Protein AF-A0A5N8V4M2-F1 (afdb_monomer)

pLDDT: mean 81.23, std 16.27, range [32.53, 95.56]

InterPro domains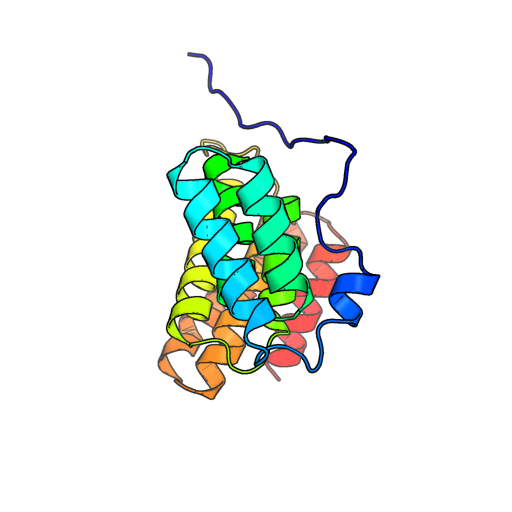:
  IPR011990 Tetratricopeptide-like helical domain superfamily [G3DSA:1.25.40.10] (21-157)

Radius of gyration: 16.7 Å; Cα contacts (8 Å, |Δi|>4): 256; chains: 1; bounding box: 37×50×39 Å

Secondary structure (DSSP, 8-state):
-----B-----S---SPPHHHHHT--S-TT-HHHHHHHHHHHHHHTTT-HHHHHHHHHHHHHTT-HHHHHHHHHHHHHTS--HHHHHHHHHHHHH-SS--HHHHHHHHHHHHHHHHHHH-TTSSB---HHHHHHHHHHHHHHHHHHHTT-GGGHHHHHHHHHHHHHHHHHT--HHHHHHHHHHHHTT-

Nearest PDB structures (foldseek):
  8sxh-assembly1_C  TM=6.468E-01  e=2.414E-01  Pseudomonas aeruginosa
  8sxe-assembly1_C  TM=4.742E-01  e=4.898E-01  Pseudomonas aeruginosa

Organism: NCBI:txid1609272

Foldseek 3Di:
DDQPAPDAPPDPDPPAQDPVLLVQQDDQLPDPQLVVLQVQLVVCVVVVNNVSSLNSLRVSLSPQHLVSLLVQLCCCVPPVVHLVSNLSSLVSNLVGDPDDLVSLQVLLVVLQVVLVQLCDVPHSHPNQLLSSLSSLLSSLSSLLVVCVVPVVSVVVNVVSLVSLCVSCVVNVDPVSNVSSVVSVVSVD

Mean predicted aligned error: 8.04 Å

Solvent-accessible surface area (backbone atoms only — not comparable to full-atom values): 9827 Å² total; per-residue (Å²): 132,86,78,78,59,54,69,79,74,89,65,98,67,86,83,62,76,51,76,66,39,64,73,51,51,67,92,46,60,82,41,72,64,38,54,47,28,34,51,49,12,52,58,26,42,79,66,74,35,53,69,60,13,50,55,24,17,50,52,11,28,45,36,45,31,60,68,26,26,53,50,50,24,50,43,25,43,77,72,67,56,31,55,72,60,16,54,52,34,50,54,50,56,73,71,50,79,90,64,54,67,70,58,40,49,51,49,21,54,49,25,45,54,50,22,51,34,18,68,29,89,86,34,69,37,64,65,32,43,47,60,20,14,52,26,17,47,54,18,19,54,35,26,50,61,44,32,78,78,38,69,84,33,45,64,61,19,53,50,25,47,51,52,14,43,55,26,14,62,75,45,68,36,69,65,28,41,52,52,34,52,51,55,57,56,77,73,110

Structure (mmCIF, N/CA/C/O backbone):
data_AF-A0A5N8V4M2-F1
#
_entry.id   AF-A0A5N8V4M2-F1
#
loop_
_atom_site.group_PDB
_atom_site.id
_atom_site.type_symbol
_atom_site.label_atom_id
_atom_site.label_alt_id
_atom_site.label_comp_id
_atom_site.label_asym_id
_atom_site.label_entity_id
_atom_site.label_seq_id
_atom_site.pdbx_PDB_ins_code
_atom_site.Cartn_x
_atom_site.Cartn_y
_atom_site.Cartn_z
_atom_site.occupancy
_atom_site.B_iso_or_equiv
_atom_site.auth_seq_id
_atom_site.auth_comp_id
_atom_site.auth_asym_id
_atom_site.auth_atom_id
_atom_site.pdbx_PDB_model_num
ATOM 1 N N . MET A 1 1 ? 1.726 34.643 1.141 1.00 32.53 1 MET A N 1
ATOM 2 C CA . MET A 1 1 ? 2.547 33.435 0.929 1.00 32.53 1 MET A CA 1
ATOM 3 C C . MET A 1 1 ? 1.634 32.405 0.292 1.00 32.53 1 MET A C 1
ATOM 5 O O . MET A 1 1 ? 0.626 32.075 0.898 1.00 32.53 1 MET A O 1
ATOM 9 N N . ALA A 1 2 ? 1.873 32.044 -0.968 1.00 32.88 2 ALA A N 1
ATOM 10 C CA . ALA A 1 2 ? 1.004 31.126 -1.696 1.00 32.88 2 ALA A CA 1
ATOM 11 C C . ALA A 1 2 ? 1.348 29.688 -1.284 1.00 32.88 2 ALA A C 1
ATOM 13 O O . ALA A 1 2 ? 2.354 29.151 -1.739 1.00 32.88 2 ALA A O 1
ATOM 14 N N . SER A 1 3 ? 0.553 29.092 -0.392 1.00 37.31 3 SER A N 1
ATOM 15 C CA . SER A 1 3 ? 0.598 27.647 -0.161 1.00 37.31 3 SER A CA 1
ATOM 16 C C . SER A 1 3 ? 0.095 26.963 -1.425 1.00 37.31 3 SER A C 1
ATOM 18 O O . SER A 1 3 ? -1.092 27.026 -1.746 1.00 37.31 3 SER A O 1
ATOM 20 N N . THR A 1 4 ? 1.008 26.352 -2.175 1.00 44.44 4 THR A N 1
ATOM 21 C CA . THR A 1 4 ? 0.681 25.442 -3.274 1.00 44.44 4 THR A CA 1
ATOM 22 C C . THR A 1 4 ? 0.062 24.186 -2.665 1.00 44.44 4 THR A C 1
ATOM 24 O O . THR A 1 4 ? 0.745 23.195 -2.438 1.00 44.44 4 THR A O 1
ATOM 27 N N . VAL A 1 5 ? -1.228 24.254 -2.333 1.00 49.31 5 VAL A N 1
ATOM 28 C CA . VAL A 1 5 ? -2.021 23.083 -1.954 1.00 49.31 5 VAL A CA 1
ATOM 29 C C . VAL A 1 5 ? -2.078 22.187 -3.184 1.00 49.31 5 VAL A C 1
ATOM 31 O O . VAL A 1 5 ? -2.556 22.612 -4.243 1.00 49.31 5 VAL A O 1
ATOM 34 N N . ILE A 1 6 ? -1.547 20.970 -3.071 1.00 51.19 6 ILE A N 1
ATOM 35 C CA . ILE A 1 6 ? -1.615 19.980 -4.144 1.00 51.19 6 ILE A CA 1
ATOM 36 C C . ILE A 1 6 ? -3.090 19.614 -4.319 1.00 51.19 6 ILE A C 1
ATOM 38 O O . ILE A 1 6 ? -3.676 18.884 -3.521 1.00 51.19 6 ILE A O 1
ATOM 42 N N . ARG A 1 7 ? -3.711 20.192 -5.351 1.00 43.28 7 ARG A N 1
ATOM 43 C CA . ARG A 1 7 ? -5.106 19.948 -5.710 1.00 43.28 7 ARG A CA 1
ATOM 44 C C . ARG A 1 7 ? -5.247 18.520 -6.220 1.00 43.28 7 ARG A C 1
ATOM 46 O O . ARG A 1 7 ? -4.487 18.097 -7.089 1.00 43.28 7 ARG A O 1
ATOM 53 N N . ARG A 1 8 ? -6.279 17.824 -5.738 1.00 43.19 8 ARG A N 1
ATOM 54 C CA . ARG A 1 8 ? -6.726 16.524 -6.249 1.00 43.19 8 ARG A CA 1
ATOM 55 C C . ARG A 1 8 ? -6.820 16.580 -7.780 1.00 43.19 8 ARG A C 1
ATOM 57 O O . ARG A 1 8 ? -7.641 17.317 -8.328 1.00 43.19 8 ARG A O 1
ATOM 64 N N . GLY A 1 9 ? -5.966 15.825 -8.467 1.00 38.47 9 GLY A N 1
ATOM 65 C CA . GLY A 1 9 ? -6.031 15.662 -9.914 1.00 38.47 9 GLY A CA 1
ATOM 66 C C . GLY A 1 9 ? -7.293 14.892 -10.293 1.00 38.47 9 GLY A C 1
ATOM 67 O O . GLY A 1 9 ? -7.274 13.670 -10.378 1.00 38.47 9 GLY A O 1
ATOM 68 N N . ALA A 1 10 ? -8.402 15.596 -10.517 1.00 39.66 10 ALA A N 1
ATOM 69 C CA . ALA A 1 10 ? -9.520 15.078 -11.299 1.00 39.66 10 ALA A CA 1
ATOM 70 C C . ALA A 1 10 ? -9.111 15.115 -12.783 1.00 39.66 10 ALA A C 1
ATOM 72 O O . ALA A 1 10 ? -9.500 16.008 -13.528 1.00 39.66 10 ALA A O 1
ATOM 73 N N . GLY A 1 11 ? -8.219 14.202 -13.171 1.00 35.72 11 GLY A N 1
ATOM 74 C CA . GLY A 1 11 ? -7.787 13.986 -14.547 1.00 35.72 11 GLY A CA 1
ATOM 75 C C . GLY A 1 11 ? -8.374 12.679 -15.057 1.00 35.72 11 GLY A C 1
ATOM 76 O O . GLY A 1 11 ? -7.919 11.599 -14.688 1.00 35.72 11 GLY A O 1
ATOM 77 N N . GLU A 1 12 ? -9.414 12.787 -15.874 1.00 39.00 12 GLU A N 1
ATOM 78 C CA . GLU A 1 12 ? -10.054 11.690 -16.593 1.00 39.00 12 GLU A CA 1
ATOM 79 C C . GLU A 1 12 ? -9.086 11.071 -17.613 1.00 39.00 12 GLU A C 1
ATOM 81 O O . GLU A 1 12 ? -9.077 11.456 -18.769 1.00 39.00 12 GLU A O 1
ATOM 86 N N . THR A 1 13 ? -8.273 10.109 -17.182 1.00 38.88 13 THR A N 1
ATOM 87 C CA . THR A 1 13 ? -7.839 8.934 -17.961 1.00 38.88 13 THR A CA 1
ATOM 88 C C . THR A 1 13 ? -7.278 7.930 -16.957 1.00 38.88 13 THR A C 1
ATOM 90 O O . THR A 1 13 ? -6.134 8.052 -16.514 1.00 38.88 13 THR A O 1
ATOM 93 N N . SER A 1 14 ? -8.094 6.961 -16.537 1.00 45.94 14 SER A N 1
ATOM 94 C CA . SER A 1 14 ? -7.662 5.882 -15.649 1.00 45.94 14 SER A CA 1
ATOM 95 C C . SER A 1 14 ? -6.656 4.989 -16.378 1.00 45.94 14 SER A C 1
ATOM 97 O O . SER A 1 14 ? -7.037 4.114 -17.146 1.00 45.94 14 SER A O 1
ATOM 99 N N . SER A 1 15 ? -5.365 5.222 -16.151 1.00 53.16 15 SER A N 1
ATOM 100 C CA . SER A 1 15 ? -4.301 4.276 -16.531 1.00 53.16 15 SER A CA 1
ATOM 101 C C . SER A 1 15 ? -3.974 3.297 -15.387 1.00 53.16 15 SER A C 1
ATOM 103 O O . SER A 1 15 ? -3.070 2.467 -15.490 1.00 53.16 15 SER A O 1
ATOM 105 N N . GLY A 1 16 ? -4.707 3.411 -14.271 1.00 48.59 16 GLY A N 1
ATOM 106 C CA . GLY A 1 16 ? -4.721 2.447 -13.179 1.00 48.59 16 GLY A CA 1
ATOM 107 C C . GLY A 1 16 ? -5.341 1.108 -13.586 1.00 48.59 16 GLY A C 1
ATOM 108 O O . GLY A 1 16 ? -5.956 0.990 -14.646 1.00 48.59 16 GLY A O 1
ATOM 109 N N . PRO A 1 17 ? -5.205 0.068 -12.753 1.00 52.34 17 PRO A N 1
ATOM 110 C CA . PRO A 1 17 ? -5.759 -1.230 -13.064 1.00 52.34 17 PRO A CA 1
ATOM 111 C C . PRO A 1 17 ? -7.283 -1.124 -12.956 1.00 52.34 17 PRO A C 1
ATOM 113 O O . PRO A 1 17 ? -7.816 -0.889 -11.869 1.00 52.34 17 PRO A O 1
ATOM 116 N N . ASP A 1 18 ? -7.995 -1.322 -14.068 1.00 55.72 18 ASP A N 1
ATOM 117 C CA . ASP A 1 18 ? -9.450 -1.484 -14.039 1.00 55.72 18 ASP A CA 1
ATOM 118 C C . ASP A 1 18 ? -9.841 -2.513 -12.967 1.00 55.72 18 ASP A C 1
ATOM 120 O O . ASP A 1 18 ? -9.078 -3.428 -12.646 1.00 55.72 18 ASP A O 1
ATOM 124 N N . THR A 1 19 ? -11.048 -2.431 -12.410 1.00 51.84 19 THR A N 1
ATOM 125 C CA . THR A 1 19 ? -11.516 -3.388 -11.386 1.00 51.84 19 THR A CA 1
ATOM 126 C C . THR A 1 19 ? -11.392 -4.849 -11.856 1.00 51.84 19 THR A C 1
ATOM 128 O O . THR A 1 19 ? -11.160 -5.755 -11.057 1.00 51.84 19 THR A O 1
ATOM 131 N N . ALA A 1 20 ? -11.453 -5.071 -13.174 1.00 48.50 20 ALA A N 1
ATOM 132 C CA . ALA A 1 20 ? -11.170 -6.346 -13.825 1.00 48.50 20 ALA A CA 1
ATOM 133 C C . ALA A 1 20 ? -9.688 -6.771 -13.750 1.00 48.50 20 ALA A C 1
ATOM 135 O O . ALA A 1 20 ? -9.401 -7.957 -13.602 1.00 48.50 20 ALA A O 1
ATOM 136 N N . THR A 1 21 ? -8.749 -5.827 -13.824 1.00 52.62 21 THR A N 1
ATOM 137 C CA . THR A 1 21 ? -7.311 -6.051 -13.624 1.00 52.62 21 THR A CA 1
ATOM 138 C C . THR A 1 21 ? -7.026 -6.448 -12.183 1.00 52.62 21 THR A C 1
ATOM 140 O O . THR A 1 21 ? -6.328 -7.433 -11.993 1.00 52.62 21 THR A O 1
ATOM 143 N N . ILE A 1 22 ? -7.648 -5.794 -11.188 1.00 53.31 22 ILE A N 1
ATOM 144 C CA . ILE A 1 22 ? -7.558 -6.177 -9.761 1.00 53.31 22 ILE A CA 1
ATOM 145 C C . ILE A 1 22 ? -8.020 -7.629 -9.545 1.00 53.31 22 ILE A C 1
ATOM 147 O O . ILE A 1 22 ? -7.404 -8.376 -8.792 1.00 53.31 22 ILE A O 1
ATOM 151 N N . HIS A 1 23 ? -9.078 -8.051 -10.241 1.00 46.84 23 HIS A N 1
ATOM 152 C CA . HIS A 1 23 ? -9.620 -9.408 -10.134 1.00 46.84 23 HIS A CA 1
ATOM 153 C C . HIS A 1 23 ? -8.799 -10.469 -10.902 1.00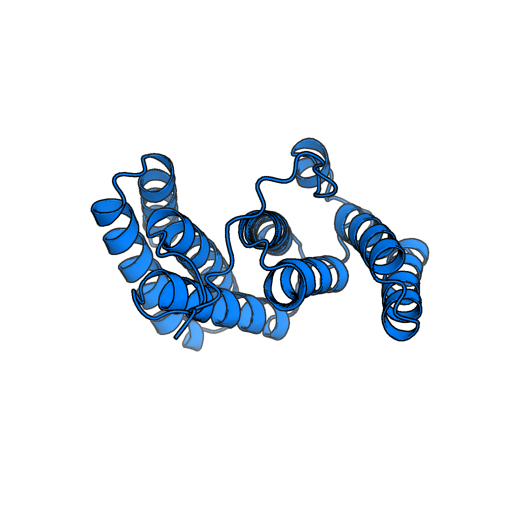 46.84 23 HIS A C 1
ATOM 155 O O . HIS A 1 23 ? -8.901 -11.658 -10.605 1.00 46.84 23 HIS A O 1
ATOM 161 N N . ARG A 1 24 ? -7.986 -10.078 -11.896 1.00 53.34 24 ARG A N 1
ATOM 162 C CA . ARG A 1 24 ? -7.170 -11.000 -12.719 1.00 53.34 24 ARG A CA 1
ATOM 163 C C . ARG A 1 24 ? -5.744 -11.190 -12.191 1.00 53.34 24 ARG A C 1
ATOM 165 O O . ARG A 1 24 ? -4.964 -11.905 -12.810 1.00 53.34 24 ARG A O 1
ATOM 172 N N . ILE A 1 25 ? -5.388 -10.582 -11.061 1.00 56.00 25 ILE A N 1
ATOM 173 C CA . ILE A 1 25 ? -4.055 -10.717 -10.463 1.00 56.00 25 ILE A CA 1
ATOM 174 C C . ILE A 1 25 ? -3.891 -12.149 -9.939 1.00 56.00 25 ILE A C 1
ATOM 176 O O . ILE A 1 25 ? -4.217 -12.466 -8.798 1.00 56.00 25 ILE A O 1
ATOM 180 N N . GLY A 1 26 ? -3.450 -13.054 -10.809 1.00 52.12 26 GLY A N 1
ATOM 181 C CA . GLY A 1 26 ? -3.430 -14.477 -10.515 1.00 52.12 26 GLY A CA 1
ATOM 182 C C . GLY A 1 26 ? -2.708 -15.301 -11.576 1.00 52.12 26 GLY A C 1
ATOM 183 O O . GLY A 1 26 ? -3.151 -15.381 -12.715 1.00 52.12 26 GLY A O 1
ATOM 184 N N . ALA A 1 27 ? -1.646 -15.970 -11.109 1.00 46.97 27 ALA A N 1
ATOM 185 C CA . ALA A 1 27 ? -0.890 -17.085 -11.699 1.00 46.97 27 ALA A CA 1
ATOM 186 C C . ALA A 1 27 ? 0.357 -16.794 -12.565 1.00 46.97 27 ALA A C 1
ATOM 188 O O . ALA A 1 27 ? 1.000 -17.749 -12.986 1.00 46.97 27 ALA A O 1
ATOM 189 N N . GLY A 1 28 ? 0.772 -15.538 -12.767 1.00 50.62 28 GLY A N 1
ATOM 190 C CA . GLY A 1 28 ? 1.901 -15.213 -13.660 1.00 50.62 28 GLY A CA 1
ATOM 191 C C . GLY A 1 28 ? 3.148 -14.577 -13.036 1.00 50.62 28 GLY A C 1
ATOM 192 O O . GLY A 1 28 ? 4.026 -14.173 -13.791 1.00 50.62 28 GLY A O 1
ATOM 193 N N . ALA A 1 29 ? 3.254 -14.458 -11.706 1.00 51.31 29 ALA A N 1
ATOM 194 C CA . ALA A 1 29 ? 4.307 -13.657 -11.054 1.00 51.31 29 ALA A CA 1
ATOM 195 C C . ALA A 1 29 ? 5.753 -14.141 -11.315 1.00 51.31 29 ALA A C 1
ATOM 197 O O . ALA A 1 29 ? 6.706 -13.426 -11.021 1.00 51.31 29 ALA A O 1
ATOM 198 N N . GLU A 1 30 ? 5.925 -15.333 -11.887 1.00 55.50 30 GLU A N 1
ATOM 199 C CA . GLU A 1 30 ? 7.223 -15.993 -12.058 1.00 55.50 30 GLU A CA 1
ATOM 200 C C . GLU A 1 30 ? 7.650 -16.155 -13.524 1.00 55.50 30 GLU A C 1
ATOM 202 O O . GLU A 1 30 ? 8.578 -16.907 -13.814 1.00 55.50 30 GLU A O 1
ATOM 207 N N . SER A 1 31 ? 7.015 -15.467 -14.481 1.00 68.69 31 SER A N 1
ATOM 208 C CA . SER A 1 31 ? 7.557 -15.464 -15.844 1.00 68.69 31 SER A CA 1
ATOM 209 C C . SER A 1 31 ? 8.709 -14.455 -15.966 1.00 68.69 31 SER A C 1
ATOM 211 O O . SER A 1 31 ? 8.704 -13.377 -15.358 1.00 68.69 31 SER A O 1
ATOM 213 N N . GLY A 1 32 ? 9.721 -14.794 -16.770 1.00 76.31 32 GLY A N 1
ATOM 214 C CA . GLY A 1 32 ? 10.828 -13.880 -17.073 1.00 76.31 32 GLY A CA 1
ATOM 215 C C . GLY A 1 32 ? 10.359 -12.581 -17.739 1.00 76.31 32 GLY A C 1
ATOM 216 O O . GLY A 1 32 ? 10.984 -11.541 -17.569 1.00 76.31 32 GLY A O 1
ATOM 217 N N . GLU A 1 33 ? 9.216 -12.616 -18.427 1.00 81.88 33 GLU A N 1
ATOM 218 C CA . GLU A 1 33 ? 8.590 -11.445 -19.044 1.00 81.88 33 GLU A CA 1
ATOM 219 C C . GLU A 1 33 ? 8.098 -10.433 -18.001 1.00 81.88 33 GLU A C 1
ATOM 221 O O . GLU A 1 33 ? 8.274 -9.231 -18.178 1.00 81.88 33 GLU A O 1
ATOM 226 N N . VAL A 1 34 ? 7.545 -10.902 -16.879 1.00 85.25 34 VAL A N 1
ATOM 227 C CA . VAL A 1 34 ? 7.040 -10.031 -15.807 1.00 85.25 34 VAL A CA 1
ATOM 228 C C . VAL A 1 34 ? 8.184 -9.296 -15.104 1.00 85.25 34 VAL A C 1
ATOM 230 O O . VAL A 1 34 ? 8.087 -8.094 -14.846 1.00 85.25 34 VAL A O 1
ATOM 233 N N . HIS A 1 35 ? 9.304 -9.983 -14.874 1.00 86.19 35 HIS A N 1
ATOM 234 C CA . HIS A 1 35 ? 10.524 -9.365 -14.350 1.00 86.19 35 HIS A CA 1
ATOM 235 C C . HIS A 1 35 ? 11.158 -8.414 -15.373 1.00 86.19 35 HIS A C 1
ATOM 237 O O . HIS A 1 35 ? 11.562 -7.306 -15.020 1.00 86.19 35 HIS A O 1
ATOM 243 N N . ALA A 1 36 ? 11.196 -8.796 -16.654 1.00 88.44 36 ALA A N 1
ATOM 244 C CA . ALA A 1 36 ? 11.693 -7.934 -17.722 1.00 88.44 36 ALA A CA 1
ATOM 245 C C . ALA A 1 36 ? 10.863 -6.648 -17.845 1.00 88.44 36 ALA A C 1
ATOM 247 O O . ALA A 1 36 ? 11.440 -5.569 -17.931 1.00 88.44 36 ALA A O 1
ATOM 248 N N . ALA A 1 37 ? 9.532 -6.734 -17.770 1.00 91.12 37 ALA A N 1
ATOM 249 C CA . ALA A 1 37 ? 8.654 -5.567 -17.755 1.00 91.12 37 ALA A CA 1
ATOM 250 C C . ALA A 1 37 ? 8.954 -4.649 -16.559 1.00 91.12 37 ALA A C 1
ATOM 252 O O . ALA A 1 37 ? 9.061 -3.438 -16.730 1.00 91.12 37 ALA A O 1
ATOM 253 N N . TYR A 1 38 ? 9.174 -5.203 -15.362 1.00 91.44 38 TYR A N 1
ATOM 254 C CA . TYR A 1 38 ? 9.584 -4.398 -14.210 1.00 91.44 38 TYR A CA 1
ATOM 255 C C . TYR A 1 38 ? 10.920 -3.672 -14.448 1.00 91.44 38 TYR A C 1
ATOM 257 O O . TYR A 1 38 ? 11.012 -2.461 -14.225 1.00 91.44 38 TYR A O 1
ATOM 265 N N . HIS A 1 39 ? 11.938 -4.385 -14.939 1.00 93.12 39 HIS A N 1
ATOM 266 C CA . HIS A 1 39 ? 13.255 -3.807 -15.219 1.00 93.12 39 HIS A CA 1
ATOM 267 C C . HIS A 1 39 ? 13.224 -2.782 -16.356 1.00 93.12 39 HIS A C 1
ATOM 269 O O . HIS A 1 39 ? 13.906 -1.765 -16.261 1.00 93.12 39 HIS A O 1
ATOM 275 N N . LEU A 1 40 ? 12.402 -2.988 -17.387 1.00 92.06 40 LEU A N 1
ATOM 276 C CA . LEU A 1 40 ? 12.153 -1.981 -18.418 1.00 92.06 40 LEU A CA 1
ATOM 277 C C . LEU A 1 40 ? 11.570 -0.712 -17.800 1.00 92.06 40 LEU A C 1
ATOM 279 O O . LEU A 1 40 ? 12.044 0.377 -18.107 1.00 92.06 40 LEU A O 1
ATOM 283 N N . GLY A 1 41 ? 10.620 -0.837 -16.872 1.00 93.75 41 GLY A N 1
ATOM 284 C CA . GLY A 1 41 ? 10.092 0.320 -16.156 1.00 93.75 41 GLY A CA 1
ATOM 285 C C . GLY A 1 41 ? 11.177 1.101 -15.407 1.00 93.75 41 GLY A C 1
ATOM 286 O O . GLY A 1 41 ? 11.242 2.321 -15.523 1.00 93.75 41 GLY A O 1
ATOM 287 N N . VAL A 1 42 ? 12.096 0.405 -14.728 1.00 94.44 42 VAL A N 1
ATOM 288 C CA . VAL A 1 42 ? 13.257 1.035 -14.065 1.00 94.44 42 VAL A CA 1
ATOM 289 C C . VAL A 1 42 ? 14.169 1.737 -15.076 1.00 94.44 42 VAL A C 1
ATOM 291 O O . VAL A 1 42 ? 14.539 2.887 -14.873 1.00 94.44 42 VAL A O 1
ATOM 294 N N . LEU A 1 43 ? 14.475 1.083 -16.196 1.00 95.56 43 LEU A N 1
ATOM 295 C CA . LEU A 1 43 ? 15.333 1.629 -17.250 1.00 95.56 43 LEU A CA 1
ATOM 296 C C . LEU A 1 43 ? 14.741 2.854 -17.957 1.00 95.56 43 LEU A C 1
ATOM 298 O O . LEU A 1 43 ? 15.499 3.690 -18.449 1.00 95.56 43 LEU A O 1
ATOM 302 N N . HIS A 1 44 ? 13.417 2.935 -18.082 1.00 94.12 44 HIS A N 1
ATOM 303 C CA . HIS A 1 44 ? 12.740 4.122 -18.605 1.00 94.12 44 HIS A CA 1
ATOM 304 C C . HIS A 1 44 ? 12.715 5.240 -17.560 1.00 94.12 44 HIS A C 1
ATOM 306 O O . HIS A 1 44 ? 12.967 6.391 -17.901 1.00 94.12 44 HIS A O 1
ATOM 312 N N . TRP A 1 45 ? 12.515 4.898 -16.283 1.00 92.88 45 TRP A N 1
ATOM 313 C CA . TRP A 1 45 ? 12.566 5.862 -15.185 1.00 92.88 45 TRP A CA 1
ATOM 314 C C . TRP A 1 45 ? 13.930 6.551 -15.081 1.00 92.88 45 TRP A C 1
ATOM 316 O O . TRP A 1 45 ? 14.000 7.769 -14.997 1.00 92.88 45 TRP A O 1
ATOM 326 N N . GLU A 1 46 ? 15.020 5.786 -15.158 1.00 94.38 46 GLU A N 1
ATOM 327 C CA . GLU A 1 46 ? 16.395 6.315 -15.146 1.00 94.38 46 GLU A CA 1
ATOM 328 C C . GLU A 1 46 ? 16.730 7.194 -16.362 1.00 94.38 46 GLU A C 1
ATOM 330 O O . GLU A 1 46 ? 17.723 7.918 -16.343 1.00 94.38 46 GLU A O 1
ATOM 335 N N . ARG A 1 47 ? 15.921 7.127 -17.424 1.00 94.88 47 ARG A N 1
ATOM 336 C CA . ARG A 1 47 ? 16.038 7.959 -18.630 1.00 94.88 47 ARG A CA 1
ATOM 337 C C . ARG A 1 47 ? 15.067 9.143 -18.634 1.00 94.88 47 ARG A C 1
ATOM 339 O O . ARG A 1 47 ? 14.854 9.728 -19.693 1.00 94.88 47 ARG A O 1
ATOM 346 N N . ASP A 1 48 ? 14.451 9.445 -17.491 1.00 92.69 48 ASP A N 1
ATOM 347 C CA . ASP A 1 48 ? 13.411 10.469 -17.328 1.00 92.69 48 ASP A CA 1
ATOM 348 C C . ASP A 1 48 ? 12.159 10.241 -18.207 1.00 92.69 48 ASP A C 1
ATOM 350 O O . ASP A 1 48 ? 11.313 11.123 -18.368 1.00 92.69 48 ASP A O 1
ATOM 354 N N . ASP A 1 49 ? 11.986 9.031 -18.750 1.00 92.94 49 ASP A N 1
ATOM 355 C CA . ASP A 1 49 ? 10.812 8.623 -19.525 1.00 92.94 49 ASP A CA 1
ATOM 356 C C . ASP A 1 49 ? 9.747 8.032 -18.588 1.00 92.94 49 ASP A C 1
ATOM 358 O O . ASP A 1 49 ? 9.467 6.827 -18.551 1.00 92.94 49 ASP A O 1
ATOM 362 N N . HIS A 1 50 ? 9.183 8.907 -17.753 1.00 90.38 50 HIS A N 1
ATOM 363 C CA . HIS A 1 50 ? 8.278 8.517 -16.672 1.00 90.38 50 HIS A CA 1
ATOM 364 C C . HIS A 1 50 ? 6.972 7.876 -17.167 1.00 90.38 50 HIS A C 1
ATOM 366 O O . HIS A 1 50 ? 6.449 6.979 -16.507 1.00 90.38 50 HIS A O 1
ATOM 372 N N . GLU A 1 51 ? 6.442 8.289 -18.323 1.00 88.75 51 GLU A N 1
ATOM 373 C CA . GLU A 1 51 ? 5.214 7.694 -18.871 1.00 88.75 51 GLU A CA 1
ATOM 374 C C . GLU A 1 51 ? 5.445 6.251 -19.329 1.00 88.75 51 GLU A C 1
ATOM 376 O O . GLU A 1 51 ? 4.650 5.361 -19.009 1.00 88.75 51 GLU A O 1
ATOM 381 N N . ALA A 1 52 ? 6.559 5.982 -20.019 1.00 88.19 52 ALA A N 1
ATOM 382 C CA . ALA A 1 52 ? 6.899 4.616 -20.395 1.00 88.19 52 ALA A CA 1
ATOM 383 C C . ALA A 1 52 ? 7.190 3.753 -19.161 1.00 88.19 52 ALA A C 1
ATOM 385 O O . ALA A 1 52 ? 6.742 2.604 -19.103 1.00 88.19 52 ALA A O 1
ATOM 386 N N . ALA A 1 53 ? 7.876 4.308 -18.155 1.00 92.19 53 ALA A N 1
ATOM 387 C CA . ALA A 1 53 ? 8.144 3.619 -16.896 1.00 92.19 53 ALA A CA 1
ATOM 388 C C . ALA A 1 53 ? 6.854 3.133 -16.223 1.00 92.19 53 ALA A C 1
ATOM 390 O O . ALA A 1 53 ? 6.728 1.959 -15.865 1.00 92.19 53 ALA A O 1
ATOM 391 N N . LEU A 1 54 ? 5.861 4.020 -16.131 1.00 91.19 54 LEU A N 1
ATOM 392 C CA . LEU A 1 54 ? 4.549 3.706 -15.578 1.00 91.19 54 LEU A CA 1
ATOM 393 C C . LEU A 1 54 ? 3.811 2.658 -16.403 1.00 91.19 54 LEU A C 1
ATOM 395 O O . LEU A 1 54 ? 3.274 1.716 -15.830 1.00 91.19 54 LEU A O 1
ATOM 399 N N . GLY A 1 55 ? 3.833 2.754 -17.734 1.00 87.81 55 GLY A N 1
ATOM 400 C CA . GLY A 1 55 ? 3.222 1.742 -18.597 1.00 87.81 55 GLY A CA 1
ATOM 401 C C . GLY A 1 55 ? 3.813 0.343 -18.379 1.00 87.81 55 GLY A C 1
ATOM 402 O O . GLY A 1 55 ? 3.080 -0.647 -18.304 1.00 87.81 55 GLY A O 1
ATOM 403 N N . TRP A 1 56 ? 5.135 0.250 -18.232 1.00 91.25 56 TRP A N 1
ATOM 404 C CA . TRP A 1 56 ? 5.825 -1.009 -17.954 1.00 91.25 56 TRP A CA 1
ATOM 405 C C . TRP A 1 56 ? 5.538 -1.553 -16.557 1.00 91.25 56 TRP A C 1
ATOM 407 O O . TRP A 1 56 ? 5.234 -2.741 -16.411 1.00 91.25 56 TRP A O 1
ATOM 417 N N . TRP A 1 57 ? 5.561 -0.697 -15.537 1.00 92.31 57 TRP A N 1
ATOM 418 C CA . TRP A 1 57 ? 5.208 -1.111 -14.185 1.00 92.31 57 TRP A CA 1
ATOM 419 C C . TRP A 1 57 ? 3.740 -1.511 -14.069 1.00 92.31 57 TRP A C 1
ATOM 421 O O . TRP A 1 57 ? 3.469 -2.526 -13.440 1.00 92.31 57 TRP A O 1
ATOM 431 N N . THR A 1 58 ? 2.801 -0.822 -14.722 1.00 90.12 58 THR A N 1
ATOM 432 C CA . THR A 1 58 ? 1.379 -1.208 -14.748 1.00 90.12 58 THR A CA 1
ATOM 433 C C . THR A 1 58 ? 1.192 -2.607 -15.332 1.00 90.12 58 THR A C 1
ATOM 435 O O . THR A 1 58 ? 0.424 -3.403 -14.790 1.00 90.12 58 THR A O 1
ATOM 438 N N . ARG A 1 59 ? 1.935 -2.959 -16.391 1.00 86.81 59 ARG A N 1
ATOM 439 C CA . ARG A 1 59 ? 1.923 -4.319 -16.959 1.00 86.81 59 ARG A CA 1
ATOM 440 C C . ARG A 1 59 ? 2.450 -5.355 -15.969 1.00 86.81 59 ARG A C 1
ATOM 442 O O . ARG A 1 59 ? 1.779 -6.355 -15.723 1.00 86.81 59 ARG A O 1
ATOM 449 N N . ALA A 1 60 ? 3.615 -5.103 -15.371 1.00 88.69 60 ALA A N 1
ATOM 450 C CA . ALA A 1 60 ? 4.207 -6.008 -14.387 1.00 88.69 60 ALA A CA 1
ATOM 451 C C . ALA A 1 60 ? 3.306 -6.170 -13.146 1.00 88.69 60 ALA A C 1
ATOM 453 O O . ALA A 1 60 ? 3.099 -7.281 -12.661 1.00 88.69 60 ALA A O 1
ATOM 454 N N . ALA A 1 61 ? 2.704 -5.079 -12.676 1.00 86.94 61 ALA A N 1
ATOM 455 C CA . ALA A 1 61 ? 1.751 -5.056 -11.574 1.00 86.94 61 ALA A CA 1
ATOM 456 C C . ALA A 1 61 ? 0.467 -5.836 -11.901 1.00 86.94 61 ALA A C 1
ATOM 458 O O . ALA A 1 61 ? 0.010 -6.630 -11.079 1.00 86.94 61 ALA A O 1
ATOM 459 N N . GLY A 1 62 ? -0.074 -5.684 -13.115 1.00 82.31 62 GLY A N 1
ATOM 460 C CA . GLY A 1 62 ? -1.221 -6.458 -13.599 1.00 82.31 62 GLY A CA 1
ATOM 461 C C . GLY A 1 62 ? -0.948 -7.964 -13.687 1.00 82.31 62 GLY A C 1
ATOM 462 O O . GLY A 1 62 ? -1.866 -8.764 -13.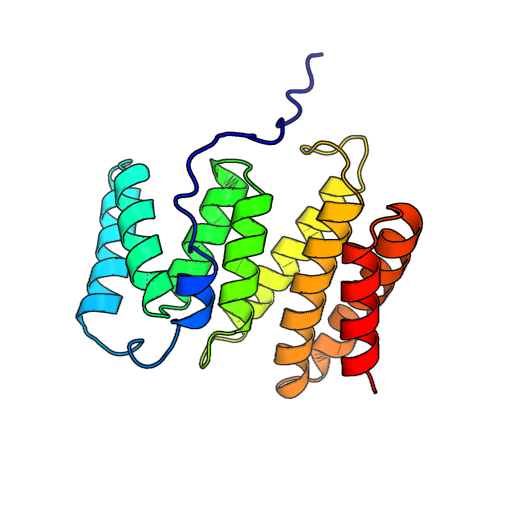517 1.00 82.31 62 GLY A O 1
ATOM 463 N N . ALA A 1 63 ? 0.313 -8.357 -13.880 1.00 81.19 63 ALA A N 1
ATOM 464 C CA . ALA A 1 63 ? 0.759 -9.749 -13.830 1.00 81.19 63 ALA A CA 1
ATOM 465 C C . ALA A 1 63 ? 1.129 -10.239 -12.412 1.00 81.19 63 ALA A C 1
ATOM 467 O O . ALA A 1 63 ? 1.473 -11.408 -12.225 1.00 81.19 63 ALA A O 1
ATOM 468 N N . GLY A 1 64 ? 1.029 -9.367 -11.405 1.00 80.50 64 GLY A N 1
ATOM 469 C CA . GLY A 1 64 ? 1.244 -9.693 -10.000 1.00 80.50 64 GLY A CA 1
ATOM 470 C C . GLY A 1 64 ? 2.661 -9.467 -9.475 1.00 80.50 64 GLY A C 1
ATOM 471 O O . GLY A 1 64 ? 2.983 -10.001 -8.418 1.00 80.50 64 GLY A O 1
ATOM 472 N N . HIS A 1 65 ? 3.507 -8.688 -10.161 1.00 85.69 65 HIS A N 1
ATOM 473 C CA . HIS A 1 65 ? 4.847 -8.343 -9.673 1.00 85.69 65 HIS A CA 1
ATOM 474 C C . HIS A 1 65 ? 4.764 -7.388 -8.465 1.00 85.69 65 HIS A C 1
ATOM 476 O O . HIS A 1 65 ? 4.390 -6.224 -8.646 1.00 85.69 65 HIS A O 1
ATOM 482 N N . PRO A 1 66 ? 5.183 -7.794 -7.249 1.00 85.50 66 PRO A N 1
ATOM 483 C CA . PRO A 1 66 ? 5.027 -6.963 -6.054 1.00 85.50 66 PRO A CA 1
ATOM 484 C C . PRO A 1 66 ? 5.751 -5.621 -6.148 1.00 85.50 66 PRO A C 1
ATOM 486 O O . PRO A 1 66 ? 5.137 -4.582 -5.919 1.00 85.50 66 PRO A O 1
ATOM 489 N N . ASP A 1 67 ? 7.028 -5.611 -6.549 1.00 87.56 67 ASP A N 1
ATOM 490 C CA . ASP A 1 67 ? 7.800 -4.360 -6.606 1.00 87.56 67 ASP A CA 1
ATOM 491 C C . ASP A 1 67 ? 7.243 -3.345 -7.613 1.00 87.56 67 ASP A C 1
ATOM 493 O O . ASP A 1 67 ? 7.337 -2.145 -7.369 1.00 87.56 67 ASP A O 1
ATOM 497 N N . ALA A 1 68 ? 6.613 -3.796 -8.703 1.00 90.25 68 ALA A N 1
ATOM 498 C CA . ALA A 1 68 ? 5.980 -2.901 -9.663 1.00 90.25 68 ALA A CA 1
ATOM 499 C C . ALA A 1 68 ? 4.796 -2.153 -9.033 1.00 90.25 68 ALA A C 1
ATOM 501 O O . ALA A 1 68 ? 4.663 -0.947 -9.219 1.00 90.25 68 ALA A O 1
ATOM 502 N N . VAL A 1 69 ? 3.989 -2.838 -8.216 1.00 89.19 69 VAL A N 1
ATOM 503 C CA . VAL A 1 69 ? 2.886 -2.208 -7.476 1.00 89.19 69 VAL A CA 1
ATOM 504 C C . VAL A 1 69 ? 3.410 -1.152 -6.503 1.00 89.19 69 VAL A C 1
ATOM 506 O O . VAL A 1 69 ? 2.869 -0.050 -6.445 1.00 89.19 69 VAL A O 1
ATOM 509 N N . PHE A 1 70 ? 4.490 -1.450 -5.771 1.00 87.88 70 PHE A N 1
ATOM 510 C CA . PHE A 1 70 ? 5.084 -0.478 -4.847 1.00 87.88 70 PHE A CA 1
ATOM 511 C C . PHE A 1 70 ? 5.668 0.735 -5.573 1.00 87.88 70 PHE A C 1
ATOM 513 O O . PHE A 1 70 ? 5.466 1.855 -5.108 1.00 87.88 70 PHE A O 1
ATOM 520 N N . ARG A 1 71 ? 6.330 0.536 -6.722 1.00 90.88 71 ARG A N 1
ATOM 521 C CA . ARG A 1 71 ? 6.804 1.643 -7.568 1.00 90.88 71 ARG A CA 1
ATOM 522 C C . ARG A 1 71 ? 5.647 2.530 -8.016 1.00 90.88 71 ARG A C 1
ATOM 524 O O . ARG A 1 71 ? 5.740 3.744 -7.887 1.00 90.88 71 ARG A O 1
ATOM 531 N N . LEU A 1 72 ? 4.540 1.942 -8.469 1.00 90.38 72 LEU A N 1
ATOM 532 C CA . LEU A 1 72 ? 3.355 2.704 -8.869 1.00 90.38 72 LEU A CA 1
ATOM 533 C C . LEU A 1 72 ? 2.784 3.510 -7.696 1.00 90.38 72 LEU A C 1
ATOM 535 O O . LEU A 1 72 ? 2.554 4.708 -7.848 1.00 90.38 72 LEU A O 1
ATOM 539 N N . CYS A 1 73 ? 2.631 2.908 -6.512 1.00 89.06 73 CYS A N 1
ATOM 540 C CA . CYS A 1 73 ? 2.225 3.643 -5.309 1.00 89.06 73 CYS A CA 1
ATOM 541 C C . CYS A 1 73 ? 3.150 4.833 -5.014 1.00 89.06 73 CYS A C 1
ATOM 543 O O . CYS A 1 73 ? 2.662 5.929 -4.743 1.00 89.06 73 CYS A O 1
ATOM 545 N N . GLU A 1 74 ? 4.466 4.618 -5.062 1.00 86.44 74 GLU A N 1
ATOM 546 C CA . GLU A 1 74 ? 5.481 5.634 -4.774 1.00 86.44 74 GLU A CA 1
ATOM 547 C C . GLU A 1 74 ? 5.423 6.796 -5.772 1.00 86.44 74 GLU A C 1
ATOM 549 O O . GLU A 1 74 ? 5.394 7.953 -5.358 1.00 86.44 74 GLU A O 1
ATOM 554 N N . VAL A 1 75 ? 5.340 6.507 -7.075 1.00 88.88 75 VAL A N 1
ATOM 555 C CA . VAL A 1 75 ? 5.268 7.542 -8.116 1.00 88.88 75 VAL A CA 1
ATOM 556 C C . VAL A 1 75 ? 3.962 8.320 -8.036 1.00 88.88 75 VAL A C 1
ATOM 558 O O . VAL A 1 75 ? 3.973 9.553 -8.090 1.00 88.88 75 VAL A O 1
ATOM 561 N N . HIS A 1 76 ? 2.833 7.630 -7.873 1.00 86.50 76 HIS A N 1
ATOM 562 C CA . HIS A 1 76 ? 1.547 8.307 -7.758 1.00 86.50 76 HIS A CA 1
ATOM 563 C C . HIS A 1 76 ? 1.507 9.228 -6.544 1.00 86.50 76 HIS A C 1
ATOM 565 O O . HIS A 1 76 ? 1.021 10.347 -6.658 1.00 86.50 76 HIS A O 1
ATOM 571 N N . LEU A 1 77 ? 2.099 8.816 -5.425 1.00 81.00 77 LEU A N 1
ATOM 572 C CA . LEU A 1 77 ? 2.138 9.634 -4.225 1.00 81.00 77 LEU A CA 1
ATOM 573 C C . LEU A 1 77 ? 3.135 10.795 -4.311 1.00 81.00 77 LEU A C 1
ATOM 575 O O . LEU A 1 77 ? 2.755 11.946 -4.124 1.00 81.00 77 LEU A O 1
ATOM 579 N N . ASN A 1 78 ? 4.407 10.490 -4.565 1.00 81.62 78 ASN A N 1
ATOM 580 C CA . ASN A 1 78 ? 5.506 11.436 -4.368 1.00 81.62 78 ASN A CA 1
ATOM 581 C C . ASN A 1 78 ? 5.752 12.328 -5.586 1.00 81.62 78 ASN A C 1
ATOM 583 O O . ASN A 1 78 ? 6.303 13.414 -5.437 1.00 81.62 78 ASN A O 1
ATOM 587 N N . VAL A 1 79 ? 5.382 11.867 -6.784 1.00 84.06 79 VAL A N 1
ATOM 588 C CA . VAL A 1 79 ? 5.680 12.575 -8.037 1.00 84.06 79 VAL A CA 1
ATOM 589 C C . VAL A 1 79 ? 4.422 13.198 -8.620 1.00 84.06 79 VAL A C 1
ATOM 591 O O . VAL A 1 79 ? 4.433 14.364 -9.001 1.00 84.06 79 VAL A O 1
ATOM 594 N N . ARG A 1 80 ? 3.322 12.441 -8.671 1.00 81.62 80 ARG A N 1
ATOM 595 C CA . ARG A 1 80 ? 2.061 12.917 -9.260 1.00 81.62 80 ARG A CA 1
ATOM 596 C C . ARG A 1 80 ? 1.103 13.551 -8.252 1.00 81.62 80 ARG A C 1
ATOM 598 O O . ARG A 1 80 ? 0.188 14.251 -8.672 1.00 81.62 80 ARG A O 1
ATOM 605 N N . GLY A 1 81 ? 1.279 13.301 -6.952 1.00 79.75 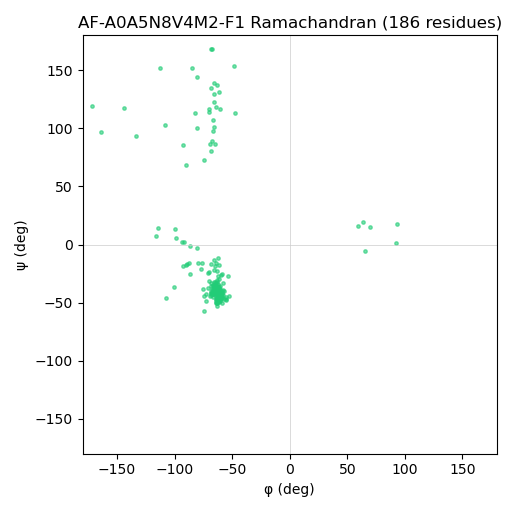81 GLY A N 1
ATOM 606 C CA . GLY A 1 81 ? 0.337 13.749 -5.921 1.00 79.75 81 GLY A CA 1
ATOM 607 C C . GLY A 1 81 ? -1.061 13.122 -6.043 1.00 79.75 81 GLY A C 1
ATOM 608 O O . GLY A 1 81 ? -2.031 13.658 -5.513 1.00 79.75 81 GLY A O 1
ATOM 609 N N . ASP A 1 82 ? -1.187 11.996 -6.748 1.00 84.88 82 ASP A N 1
ATOM 610 C CA . ASP A 1 82 ? -2.433 11.258 -6.935 1.00 84.88 82 ASP A CA 1
ATOM 611 C C . ASP A 1 82 ? -2.584 10.175 -5.863 1.00 84.88 82 ASP A C 1
ATOM 613 O O . ASP A 1 82 ? -2.247 8.997 -6.035 1.00 84.88 82 ASP A O 1
ATOM 617 N N . LEU A 1 83 ? -3.131 10.594 -4.726 1.00 84.25 83 LEU A N 1
ATOM 618 C CA . LEU A 1 83 ? -3.437 9.692 -3.625 1.00 84.25 83 LEU A CA 1
ATOM 619 C C . LEU A 1 83 ? -4.470 8.622 -4.007 1.00 84.25 83 LEU A C 1
ATOM 621 O O . LEU A 1 83 ? -4.399 7.495 -3.517 1.00 84.25 83 LEU A O 1
ATOM 625 N N . ALA A 1 84 ? -5.433 8.949 -4.869 1.00 84.12 84 ALA A N 1
ATOM 626 C CA . ALA A 1 84 ? -6.497 8.017 -5.214 1.00 84.12 84 ALA A CA 1
ATOM 627 C C . ALA A 1 84 ? -5.936 6.813 -5.983 1.00 84.12 84 ALA A C 1
ATOM 629 O O . ALA A 1 84 ? -6.305 5.674 -5.696 1.00 84.12 84 ALA A O 1
ATOM 630 N N . GLU A 1 85 ? -5.023 7.053 -6.923 1.00 84.69 85 GLU A N 1
ATOM 631 C CA . GLU A 1 85 ? -4.327 5.988 -7.651 1.00 84.69 85 GLU A CA 1
ATOM 632 C C . GLU A 1 85 ? -3.332 5.240 -6.757 1.00 84.69 85 GLU A C 1
ATOM 634 O O . GLU A 1 85 ? -3.257 4.012 -6.807 1.00 84.69 85 GLU A O 1
ATOM 639 N N . CYS A 1 86 ? -2.646 5.941 -5.848 1.00 89.19 86 CYS A N 1
ATOM 640 C CA . CYS A 1 86 ? -1.799 5.293 -4.848 1.00 89.19 86 CYS A CA 1
ATOM 641 C C . CYS A 1 86 ? -2.587 4.281 -3.992 1.00 89.19 86 CYS A C 1
ATOM 643 O O . CYS A 1 86 ? -2.154 3.138 -3.838 1.00 89.19 86 CYS A O 1
ATOM 645 N N . LEU A 1 87 ? -3.772 4.659 -3.493 1.00 88.12 87 LEU A N 1
ATOM 646 C CA . LEU A 1 87 ? -4.644 3.787 -2.693 1.00 88.12 87 LEU A CA 1
ATOM 647 C C . LEU A 1 87 ? -5.197 2.596 -3.496 1.00 88.12 87 LEU A C 1
ATOM 649 O O . LEU A 1 87 ? -5.371 1.503 -2.940 1.00 88.12 87 LEU A O 1
ATOM 653 N N . ARG A 1 88 ? -5.439 2.773 -4.804 1.00 87.50 88 ARG A N 1
ATOM 654 C CA . ARG A 1 88 ? -5.830 1.676 -5.707 1.00 87.50 88 ARG A CA 1
ATOM 655 C C . ARG A 1 88 ? -4.722 0.633 -5.813 1.00 87.50 88 ARG A C 1
ATOM 657 O O . ARG A 1 88 ? -4.962 -0.541 -5.527 1.00 87.50 88 ARG A O 1
ATOM 664 N N . TRP A 1 89 ? -3.503 1.057 -6.137 1.00 89.38 89 TRP A N 1
ATOM 665 C CA . TRP A 1 89 ? -2.351 0.155 -6.202 1.00 89.38 89 TRP A CA 1
ATOM 666 C C . TRP A 1 89 ? -2.004 -0.452 -4.837 1.00 89.38 89 TRP A C 1
ATOM 668 O O . TRP A 1 89 ? -1.686 -1.634 -4.748 1.00 89.38 89 TRP A O 1
ATOM 678 N N . ALA A 1 90 ? -2.160 0.293 -3.745 1.00 89.19 90 ALA A N 1
ATOM 679 C CA . ALA A 1 90 ? -1.903 -0.236 -2.411 1.00 89.19 90 ALA A CA 1
ATOM 680 C C . ALA A 1 90 ? -2.888 -1.353 -2.031 1.00 89.19 90 ALA A C 1
ATOM 682 O O . ALA A 1 90 ? -2.501 -2.341 -1.408 1.00 89.19 90 ALA A O 1
ATOM 683 N N . SER A 1 91 ? -4.149 -1.236 -2.458 1.00 88.06 91 SER A N 1
ATOM 684 C CA . SER A 1 91 ? -5.138 -2.308 -2.307 1.00 88.06 91 SER A CA 1
ATOM 685 C C . SER A 1 91 ? -4.724 -3.558 -3.084 1.00 88.06 91 SER A C 1
ATOM 687 O O . SER A 1 91 ? -4.817 -4.659 -2.554 1.00 88.06 91 SER A O 1
ATOM 689 N N . VAL A 1 92 ? -4.184 -3.394 -4.295 1.00 86.81 92 VAL A N 1
ATOM 690 C CA . VAL A 1 92 ? -3.607 -4.501 -5.071 1.00 86.81 92 VAL A CA 1
ATOM 691 C C . VAL A 1 92 ? -2.444 -5.163 -4.323 1.00 86.81 92 VAL A C 1
ATOM 693 O O . VAL A 1 92 ? -2.410 -6.388 -4.213 1.00 86.81 92 VAL A O 1
ATOM 696 N N . ALA A 1 93 ? -1.524 -4.382 -3.751 1.00 87.62 93 ALA A N 1
ATOM 697 C CA . ALA A 1 93 ? -0.383 -4.917 -3.003 1.00 87.62 93 ALA A CA 1
ATOM 698 C C . ALA A 1 93 ? -0.814 -5.811 -1.825 1.00 87.62 93 ALA A C 1
ATOM 700 O O . ALA A 1 93 ? -0.141 -6.792 -1.504 1.00 87.62 93 ALA A O 1
ATOM 701 N N . LEU A 1 94 ? -1.952 -5.500 -1.195 1.00 88.38 94 LEU A N 1
ATOM 702 C CA . LEU A 1 94 ? -2.501 -6.285 -0.090 1.00 88.38 94 LEU A CA 1
ATOM 703 C C . LEU A 1 94 ? -3.066 -7.643 -0.517 1.00 88.38 94 LEU A C 1
ATOM 705 O O . LEU A 1 94 ? -3.088 -8.548 0.318 1.00 88.38 94 LEU A O 1
ATOM 709 N N . GLU A 1 95 ? -3.466 -7.805 -1.777 1.00 85.50 95 GLU A N 1
ATOM 710 C CA . GLU A 1 95 ? -3.994 -9.064 -2.322 1.00 85.50 95 GLU A CA 1
ATOM 711 C C . GLU A 1 95 ? -2.885 -9.968 -2.892 1.00 85.50 95 GLU A C 1
ATOM 713 O O . GLU A 1 95 ? -3.068 -11.177 -3.052 1.00 85.50 95 GLU A O 1
ATOM 718 N N . LEU A 1 96 ? -1.693 -9.416 -3.147 1.00 83.50 96 LEU A N 1
ATOM 719 C CA . LEU A 1 96 ? -0.557 -10.187 -3.642 1.00 83.50 96 LEU A CA 1
ATOM 720 C C . LEU A 1 96 ? -0.048 -11.215 -2.618 1.00 83.50 96 LEU A C 1
ATOM 722 O O . LEU A 1 96 ? 0.111 -10.946 -1.417 1.00 83.50 96 LEU A O 1
ATOM 726 N N . LYS A 1 97 ? 0.281 -12.408 -3.122 1.00 80.38 97 LYS A N 1
ATOM 727 C CA . LYS A 1 97 ? 0.983 -13.463 -2.377 1.00 80.38 97 LYS A CA 1
ATOM 728 C C . LYS A 1 97 ? 2.497 -13.239 -2.451 1.00 80.38 97 LYS A C 1
ATOM 730 O O . LYS A 1 97 ? 2.985 -12.651 -3.406 1.00 80.38 97 LYS A O 1
ATOM 735 N N . GLY A 1 98 ? 3.236 -13.695 -1.439 1.00 79.81 98 GLY A N 1
ATOM 736 C CA . GLY A 1 98 ? 4.708 -13.647 -1.449 1.00 79.81 98 GLY A CA 1
ATOM 737 C C . GLY A 1 98 ? 5.328 -12.248 -1.333 1.00 79.81 98 GLY A C 1
ATOM 738 O O . GLY A 1 98 ? 6.512 -12.079 -1.602 1.00 79.81 98 GLY A O 1
ATOM 739 N N . VAL A 1 99 ? 4.554 -11.236 -0.934 1.00 83.94 99 VAL A N 1
ATOM 740 C CA . VAL A 1 99 ? 5.089 -9.890 -0.699 1.00 83.94 99 VAL A CA 1
ATOM 741 C C . VAL A 1 99 ? 6.044 -9.913 0.491 1.00 83.94 99 VAL A C 1
ATOM 743 O O . VAL A 1 99 ? 5.682 -10.385 1.569 1.00 83.94 99 VAL A O 1
ATOM 746 N N . 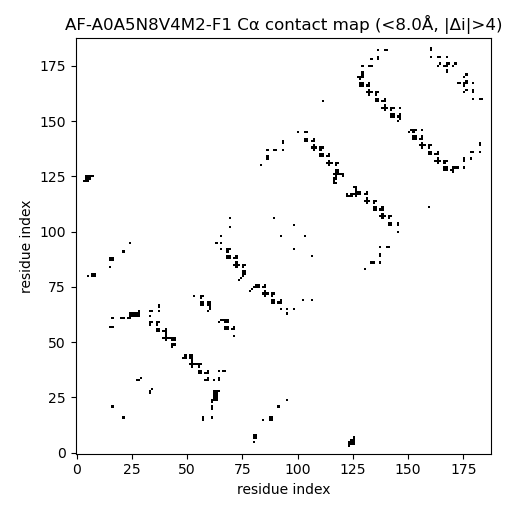GLN A 1 100 ? 7.244 -9.362 0.304 1.00 84.62 100 GLN A N 1
ATOM 747 C CA . GLN A 1 100 ? 8.246 -9.308 1.362 1.00 84.62 100 GLN A CA 1
ATOM 748 C C . GLN A 1 100 ? 7.766 -8.463 2.555 1.00 84.62 100 GLN A C 1
ATOM 750 O O . GLN A 1 100 ? 7.247 -7.362 2.338 1.00 84.62 100 GLN A O 1
ATOM 755 N N . PRO A 1 101 ? 7.988 -8.903 3.810 1.00 86.56 101 PRO A N 1
ATOM 756 C CA . PRO A 1 101 ? 7.554 -8.169 4.999 1.00 86.56 101 PRO A CA 1
ATOM 757 C C . PRO A 1 101 ? 8.015 -6.706 5.021 1.00 86.56 101 PRO A C 1
ATOM 759 O O . PRO A 1 101 ? 7.202 -5.812 5.237 1.00 86.56 101 PRO A O 1
ATOM 762 N N . GLY A 1 102 ? 9.280 -6.435 4.675 1.00 87.62 102 GLY A N 1
ATOM 763 C CA . GLY A 1 102 ? 9.809 -5.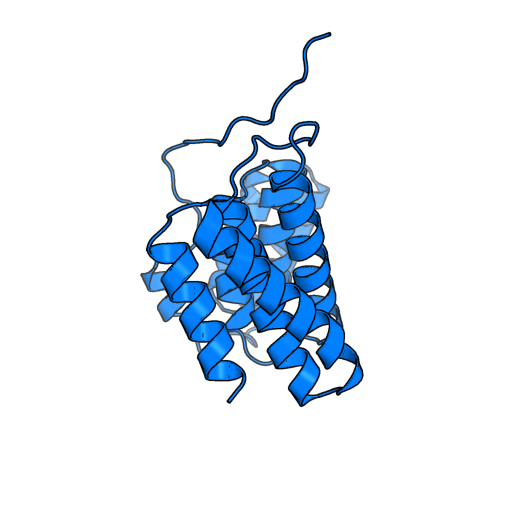066 4.631 1.00 87.62 102 GLY A CA 1
ATOM 764 C C . GLY A 1 102 ? 9.098 -4.150 3.622 1.00 87.62 102 GLY A C 1
ATOM 765 O O . GLY A 1 102 ? 8.971 -2.951 3.858 1.00 87.62 102 GLY A O 1
ATOM 766 N N . ARG A 1 103 ? 8.564 -4.698 2.519 1.00 86.81 103 ARG A N 1
ATOM 767 C CA . ARG A 1 103 ? 7.766 -3.930 1.546 1.00 86.81 103 ARG A CA 1
ATOM 768 C C . ARG A 1 103 ? 6.385 -3.582 2.101 1.00 86.81 103 ARG A C 1
ATOM 770 O O . ARG A 1 103 ? 5.939 -2.445 1.957 1.00 86.81 103 ARG A O 1
ATOM 777 N N . LEU A 1 104 ? 5.726 -4.537 2.765 1.00 89.19 104 LEU A N 1
ATOM 778 C CA . LEU A 1 104 ? 4.452 -4.289 3.450 1.00 89.19 104 LEU A CA 1
ATOM 779 C C . LEU A 1 104 ? 4.617 -3.280 4.589 1.00 89.19 104 LEU A C 1
ATOM 781 O O . LEU A 1 104 ? 3.751 -2.429 4.771 1.00 89.19 104 LEU A O 1
ATOM 785 N N . GLU A 1 105 ? 5.727 -3.343 5.323 1.00 90.44 105 GLU A N 1
ATOM 786 C CA . GLU A 1 105 ? 6.033 -2.388 6.386 1.00 90.44 105 GLU A CA 1
ATOM 787 C C . GLU A 1 105 ? 6.226 -0.975 5.831 1.00 90.44 105 GLU A C 1
ATOM 789 O O . GLU A 1 105 ? 5.615 -0.033 6.339 1.00 90.44 105 GLU A O 1
ATOM 794 N N . ALA A 1 106 ? 7.014 -0.828 4.760 1.00 88.69 106 ALA A N 1
ATOM 795 C CA . ALA A 1 106 ? 7.224 0.456 4.099 1.00 88.69 106 ALA A CA 1
ATOM 796 C C . ALA A 1 106 ? 5.904 1.057 3.588 1.00 88.69 106 ALA A C 1
ATOM 798 O O . ALA A 1 106 ? 5.647 2.243 3.803 1.00 88.69 106 ALA A O 1
ATOM 799 N N . LEU A 1 107 ? 5.035 0.238 2.985 1.00 90.00 107 LEU A N 1
ATOM 800 C CA . LEU A 1 107 ? 3.698 0.663 2.570 1.00 90.00 107 LEU A CA 1
ATOM 801 C C . LEU A 1 107 ? 2.853 1.112 3.761 1.00 90.00 107 LEU A C 1
ATOM 803 O O . LEU A 1 107 ? 2.277 2.196 3.726 1.00 90.00 107 LEU A O 1
ATOM 807 N N . ALA A 1 108 ? 2.797 0.313 4.825 1.00 91.81 108 ALA A N 1
ATOM 808 C CA . ALA A 1 108 ? 2.011 0.636 6.008 1.00 91.81 108 ALA A CA 1
ATOM 809 C C . ALA A 1 108 ? 2.485 1.941 6.669 1.00 91.81 108 ALA A C 1
ATOM 811 O O . ALA A 1 108 ? 1.673 2.803 7.013 1.00 91.81 108 ALA A O 1
ATOM 812 N N . ALA A 1 109 ? 3.802 2.123 6.791 1.00 90.50 109 ALA A N 1
ATOM 813 C CA . ALA A 1 109 ? 4.403 3.339 7.324 1.00 90.50 109 ALA A CA 1
ATOM 814 C C . ALA A 1 109 ? 4.132 4.556 6.425 1.00 90.50 109 ALA A C 1
ATOM 816 O O . ALA A 1 109 ? 3.796 5.624 6.937 1.00 90.50 109 ALA A O 1
ATOM 817 N N . GLY A 1 110 ? 4.228 4.389 5.102 1.00 88.81 110 GLY A N 1
ATOM 818 C CA . GLY A 1 110 ? 3.879 5.419 4.125 1.00 88.81 110 GLY A CA 1
ATOM 819 C C . GLY A 1 110 ? 2.422 5.856 4.257 1.00 88.81 110 GLY A C 1
ATOM 820 O O . GLY A 1 110 ? 2.154 7.041 4.430 1.00 88.81 110 GLY A O 1
ATOM 821 N N . MET A 1 111 ? 1.487 4.904 4.287 1.00 92.50 111 MET A N 1
ATOM 822 C CA . MET A 1 111 ? 0.056 5.192 4.419 1.00 92.50 111 MET A CA 1
ATOM 823 C C . MET A 1 111 ? -0.297 5.883 5.741 1.00 92.50 111 MET A C 1
ATOM 825 O O . MET A 1 111 ? -1.129 6.786 5.747 1.00 92.50 111 MET A O 1
ATOM 829 N N . ARG A 1 112 ? 0.357 5.526 6.856 1.00 91.19 112 ARG A N 1
ATOM 830 C CA . ARG A 1 112 ? 0.178 6.254 8.125 1.00 91.19 112 ARG A CA 1
ATOM 831 C C . ARG A 1 112 ? 0.625 7.708 8.025 1.00 91.19 112 ARG A C 1
ATOM 833 O O . ARG A 1 112 ? -0.123 8.585 8.439 1.00 91.19 112 ARG A O 1
ATOM 840 N N . ARG A 1 113 ? 1.800 7.959 7.439 1.00 89.75 113 ARG A N 1
ATOM 841 C CA . ARG A 1 113 ? 2.316 9.323 7.251 1.00 89.75 113 ARG A CA 1
ATOM 842 C C . ARG A 1 113 ? 1.367 10.167 6.402 1.00 89.75 113 ARG A C 1
ATOM 844 O O . ARG A 1 113 ? 1.100 11.310 6.744 1.00 89.75 113 ARG A O 1
ATOM 851 N N . ILE A 1 114 ? 0.823 9.593 5.333 1.00 87.06 114 ILE A N 1
ATOM 852 C CA . ILE A 1 114 ? -0.164 10.270 4.483 1.00 87.06 114 ILE A CA 1
ATOM 853 C C . ILE A 1 114 ? -1.434 10.583 5.270 1.00 87.06 114 ILE A C 1
ATOM 855 O O . ILE A 1 114 ? -1.938 11.697 5.200 1.00 87.06 114 ILE A O 1
ATOM 859 N N . ALA A 1 115 ? -1.951 9.613 6.030 1.00 89.25 115 ALA A N 1
ATOM 860 C CA . ALA A 1 115 ? -3.137 9.833 6.848 1.00 89.25 115 ALA A CA 1
ATOM 861 C C . ALA A 1 115 ? -2.925 10.982 7.843 1.00 89.25 115 ALA A C 1
ATOM 863 O O . ALA A 1 115 ? -3.824 11.792 8.031 1.00 89.25 115 ALA A O 1
ATO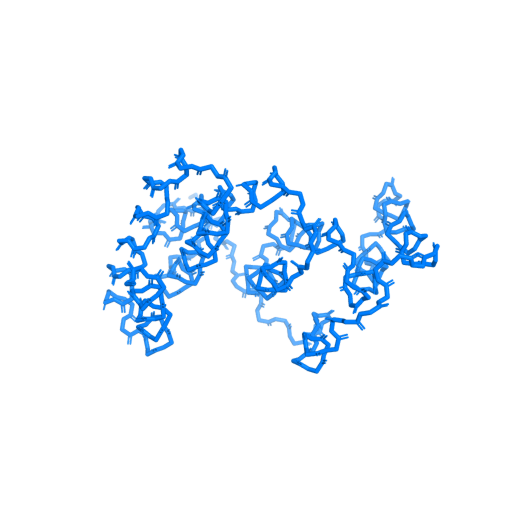M 864 N N . GLU A 1 116 ? -1.732 11.088 8.435 1.00 87.88 116 GLU A N 1
ATOM 865 C CA . GLU A 1 116 ? -1.355 12.208 9.303 1.00 87.88 116 GLU A CA 1
ATOM 866 C C . GLU A 1 116 ? -1.331 13.535 8.540 1.00 87.88 116 GLU A C 1
ATOM 868 O O . GLU A 1 116 ? -1.946 14.496 8.991 1.00 87.88 116 GLU A O 1
ATOM 873 N N . GLN A 1 117 ? -0.719 13.572 7.355 1.00 85.38 117 GLN A N 1
ATOM 874 C CA . GLN A 1 117 ? -0.675 14.772 6.513 1.00 85.38 117 GLN A CA 1
ATOM 875 C C . GLN A 1 117 ? -2.060 15.239 6.041 1.00 85.38 117 GLN A C 1
ATOM 877 O O . GLN A 1 117 ? -2.266 16.432 5.880 1.00 85.38 117 GLN A O 1
ATOM 882 N N . LEU A 1 118 ? -3.008 14.323 5.830 1.00 85.56 118 LEU A N 1
ATOM 883 C CA . LEU A 1 118 ? -4.389 14.643 5.440 1.00 85.56 118 LEU A CA 1
ATOM 884 C C . LEU A 1 118 ? -5.264 15.092 6.614 1.00 85.56 118 LEU A C 1
ATOM 886 O O . LEU A 1 118 ? -6.358 15.612 6.401 1.00 85.56 118 LEU A O 1
ATOM 890 N N . CYS A 1 119 ? -4.819 14.843 7.846 1.00 84.00 119 CYS A N 1
ATOM 891 C CA . CYS A 1 119 ? -5.463 15.361 9.051 1.00 84.00 119 CYS A CA 1
ATOM 892 C C . CYS A 1 119 ? -4.896 16.724 9.462 1.00 84.00 119 CYS A C 1
ATOM 894 O O . CYS A 1 119 ? -5.518 17.411 10.270 1.00 84.00 119 CYS A O 1
ATOM 896 N N . ASP A 1 120 ? -3.723 17.087 8.944 1.00 83.12 120 ASP A N 1
ATOM 897 C CA . ASP A 1 120 ? -3.052 18.343 9.239 1.00 83.12 120 ASP A CA 1
ATOM 898 C C . ASP A 1 120 ? -3.622 19.472 8.358 1.00 83.12 120 ASP A C 1
ATOM 900 O O . ASP A 1 120 ? -3.436 19.445 7.139 1.00 83.12 120 ASP A O 1
ATOM 904 N N . PRO A 1 121 ? -4.311 20.476 8.935 1.00 74.56 121 PRO A N 1
ATOM 905 C CA . PRO A 1 121 ? -4.823 21.612 8.171 1.00 74.56 121 PRO A CA 1
ATOM 906 C C . PRO A 1 121 ? -3.714 22.481 7.556 1.00 74.56 121 PRO A C 1
ATOM 908 O O . PRO A 1 121 ? -3.993 23.243 6.632 1.00 74.56 121 PRO A O 1
ATOM 911 N N . GLU A 1 122 ? -2.476 22.373 8.046 1.00 75.75 122 GLU A N 1
ATOM 912 C CA . GLU A 1 122 ? -1.292 23.058 7.511 1.00 75.75 122 GLU A CA 1
ATOM 913 C C . GLU A 1 122 ? -0.448 22.144 6.598 1.00 75.75 122 GLU A C 1
ATOM 915 O O . GLU A 1 122 ? 0.627 22.533 6.131 1.00 75.75 122 GLU A O 1
ATOM 920 N N . GLY A 1 123 ? -0.937 20.930 6.321 1.00 67.81 123 GLY A N 1
ATOM 921 C CA . GLY A 1 123 ? -0.248 19.909 5.546 1.00 67.81 123 GLY A CA 1
ATOM 922 C C . GLY A 1 123 ? -0.079 20.236 4.056 1.00 67.81 123 GLY A C 1
ATOM 923 O O . GLY A 1 123 ? -0.686 21.143 3.490 1.00 67.81 123 GLY A O 1
ATOM 924 N N . ALA A 1 124 ? 0.755 19.435 3.383 1.00 66.38 124 ALA A N 1
ATOM 925 C CA . ALA A 1 124 ? 1.010 19.556 1.940 1.00 66.38 124 ALA A CA 1
ATOM 926 C C . ALA A 1 124 ? -0.200 19.174 1.058 1.00 66.38 124 ALA A C 1
ATOM 928 O O . ALA A 1 124 ? -0.234 19.502 -0.131 1.00 66.38 124 ALA A O 1
ATOM 929 N N . PHE A 1 125 ? -1.179 18.474 1.636 1.00 67.75 125 PHE A N 1
ATOM 930 C CA . PHE A 1 125 ? -2.384 17.997 0.965 1.00 67.75 125 PHE A CA 1
ATOM 931 C C . PHE A 1 125 ? -3.619 18.718 1.500 1.00 67.75 125 PHE A C 1
ATOM 933 O O . PHE A 1 125 ? -3.659 19.128 2.656 1.00 67.75 125 PHE A O 1
ATOM 940 N N . GLU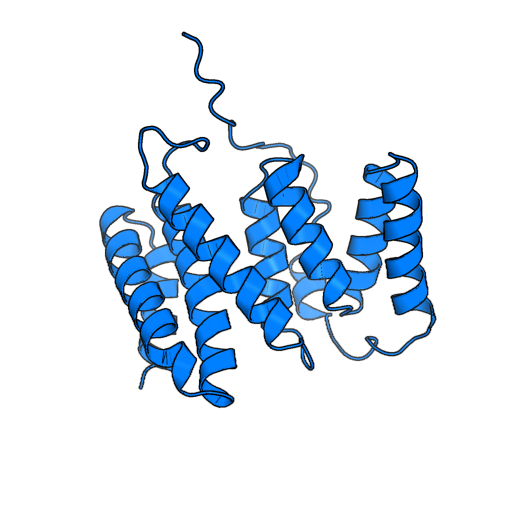 A 1 126 ? -4.646 18.842 0.660 1.00 75.38 126 GLU A N 1
ATOM 941 C CA . GLU A 1 126 ? -5.956 19.308 1.113 1.00 75.38 126 GLU A CA 1
ATOM 942 C C . GLU A 1 126 ? -6.522 18.332 2.164 1.00 75.38 126 GLU A C 1
ATOM 944 O O . GLU A 1 126 ? -6.514 17.119 1.914 1.00 75.38 126 GLU A O 1
ATOM 949 N N . PRO A 1 127 ? -7.005 18.820 3.324 1.00 82.44 127 PRO A N 1
ATOM 950 C CA . PRO A 1 127 ? -7.523 17.946 4.366 1.00 82.44 127 PRO A CA 1
ATOM 951 C C . PRO A 1 127 ? -8.715 17.123 3.869 1.00 82.44 127 PRO A C 1
ATOM 953 O O . PRO A 1 127 ? -9.774 17.662 3.549 1.00 82.44 127 PRO A O 1
ATOM 956 N N . ASP A 1 128 ? -8.553 15.802 3.833 1.00 85.69 128 ASP A N 1
ATOM 957 C CA . ASP A 1 128 ? -9.593 14.855 3.425 1.00 85.69 128 ASP A CA 1
ATOM 958 C C . ASP A 1 128 ? -9.642 13.705 4.447 1.00 85.69 128 ASP A C 1
ATOM 960 O O . ASP A 1 128 ? -8.901 12.720 4.327 1.00 85.69 128 ASP A O 1
ATOM 964 N N . PRO A 1 129 ? -10.512 13.795 5.474 1.00 86.25 129 PRO A N 1
ATOM 965 C CA . PRO A 1 129 ? -10.612 12.764 6.503 1.00 86.25 129 PRO A CA 1
ATOM 966 C C . PRO A 1 129 ? -11.125 11.427 5.948 1.00 86.25 129 PRO A C 1
ATOM 968 O O . PRO A 1 129 ? -10.857 10.380 6.539 1.00 86.25 129 PRO A O 1
ATOM 971 N N . ALA A 1 130 ? -11.830 11.419 4.808 1.00 88.19 130 ALA A N 1
ATOM 972 C CA . ALA A 1 130 ? -12.256 10.180 4.164 1.00 88.19 130 ALA A CA 1
ATOM 973 C C . ALA A 1 130 ? -11.070 9.485 3.478 1.00 88.19 130 ALA A C 1
ATOM 975 O O . ALA A 1 130 ? -10.887 8.280 3.652 1.00 88.19 130 ALA A O 1
ATOM 976 N N . ALA A 1 131 ? -10.227 10.231 2.762 1.00 87.75 131 ALA A N 1
ATOM 977 C CA . ALA A 1 131 ? -8.999 9.691 2.181 1.00 87.75 131 ALA A CA 1
ATOM 978 C C . ALA A 1 131 ? -7.991 9.263 3.263 1.00 87.75 131 ALA A C 1
ATOM 980 O O . ALA A 1 131 ? -7.365 8.208 3.136 1.00 87.75 131 ALA A O 1
ATOM 981 N N . ALA A 1 132 ? -7.897 10.014 4.367 1.00 90.50 132 ALA A N 1
ATOM 982 C CA . ALA A 1 132 ? -7.107 9.632 5.536 1.00 90.50 132 ALA A CA 1
ATOM 983 C C . ALA A 1 132 ? -7.595 8.303 6.137 1.00 90.50 132 ALA A C 1
ATOM 985 O O . ALA A 1 132 ? -6.785 7.434 6.466 1.00 90.50 132 ALA A O 1
ATOM 986 N N . ALA A 1 133 ? -8.916 8.101 6.218 1.00 93.56 133 ALA A N 1
ATOM 987 C CA . ALA A 1 133 ? -9.496 6.833 6.647 1.00 93.56 133 ALA A CA 1
ATOM 988 C C . ALA A 1 133 ? -9.105 5.681 5.702 1.00 93.56 133 ALA A C 1
ATOM 990 O O . ALA A 1 133 ? -8.690 4.622 6.170 1.00 93.56 133 ALA A O 1
ATOM 991 N N . GLU A 1 134 ? -9.173 5.870 4.380 1.00 92.19 134 GLU A N 1
ATOM 992 C CA . GLU A 1 134 ? -8.747 4.840 3.418 1.00 92.19 134 GLU A CA 1
ATOM 993 C C . GLU A 1 134 ? -7.255 4.494 3.558 1.00 92.19 134 GLU A C 1
ATOM 995 O O . GLU A 1 134 ? -6.897 3.314 3.567 1.00 92.19 134 GLU A O 1
ATOM 1000 N N . ALA A 1 135 ? -6.391 5.490 3.771 1.00 92.00 135 ALA A N 1
ATOM 1001 C CA . ALA A 1 135 ? -4.974 5.266 4.048 1.00 92.00 135 ALA A CA 1
ATOM 1002 C C . ALA A 1 135 ? -4.757 4.488 5.364 1.00 92.00 135 ALA A C 1
ATOM 1004 O O . ALA A 1 135 ? -4.019 3.498 5.388 1.00 92.00 135 ALA A O 1
ATOM 1005 N N . CYS A 1 136 ? -5.459 4.846 6.448 1.00 94.50 136 CYS A N 1
ATOM 1006 C CA . CYS A 1 136 ? -5.420 4.086 7.703 1.00 94.50 136 CYS A CA 1
ATOM 1007 C C . CYS A 1 136 ? -5.916 2.642 7.534 1.00 94.50 136 CYS A C 1
ATOM 1009 O O . CYS A 1 136 ? -5.363 1.732 8.155 1.00 94.50 136 CYS A O 1
ATOM 1011 N N . PHE A 1 137 ? -6.921 2.404 6.687 1.00 95.06 137 PHE A N 1
ATOM 1012 C CA . PHE A 1 137 ? -7.391 1.056 6.366 1.00 95.06 137 PHE A CA 1
ATOM 1013 C C . PHE A 1 137 ? -6.303 0.217 5.690 1.00 95.06 137 PHE A C 1
ATOM 1015 O O . PHE A 1 137 ? -6.041 -0.908 6.126 1.00 95.06 137 PHE A O 1
ATOM 1022 N N . VAL A 1 138 ? -5.635 0.765 4.670 1.00 93.94 138 VAL A N 1
ATOM 1023 C CA . VAL A 1 138 ? -4.526 0.083 3.987 1.00 93.94 138 VAL A CA 1
ATOM 1024 C C . VAL A 1 138 ? -3.398 -0.230 4.975 1.00 93.94 138 VAL A C 1
ATOM 1026 O O . VAL A 1 138 ? -2.930 -1.370 5.027 1.00 93.94 138 VAL A O 1
ATOM 1029 N N . ALA A 1 139 ? -3.011 0.738 5.815 1.00 94.12 139 ALA A N 1
ATOM 1030 C CA . ALA A 1 139 ? -1.999 0.537 6.851 1.00 94.12 139 ALA A CA 1
ATOM 1031 C C . ALA A 1 139 ? -2.394 -0.571 7.841 1.00 94.12 139 ALA A C 1
ATOM 1033 O O . ALA A 1 139 ? -1.591 -1.459 8.133 1.00 94.12 139 ALA A O 1
ATOM 1034 N N . ALA A 1 140 ? -3.642 -0.569 8.319 1.00 94.50 140 ALA A N 1
ATOM 1035 C CA . ALA A 1 140 ? -4.144 -1.586 9.234 1.00 94.50 140 ALA A CA 1
ATOM 1036 C C . ALA A 1 140 ? -4.106 -2.987 8.601 1.00 94.50 140 ALA A C 1
ATOM 1038 O O . ALA A 1 140 ? -3.660 -3.936 9.243 1.00 94.50 140 ALA A O 1
ATOM 1039 N N . LYS A 1 141 ? -4.512 -3.139 7.335 1.00 94.19 141 LYS A N 1
ATOM 1040 C CA . LYS A 1 141 ? -4.458 -4.437 6.641 1.00 94.19 141 LYS A CA 1
ATOM 1041 C C . LYS A 1 141 ? -3.022 -4.917 6.424 1.00 94.19 141 LYS A C 1
ATOM 1043 O O . LYS A 1 141 ? -2.752 -6.101 6.630 1.00 94.19 141 LYS A O 1
ATOM 1048 N N . ALA A 1 142 ? -2.101 -4.017 6.077 1.00 92.50 142 ALA A N 1
ATOM 1049 C CA . ALA A 1 142 ? -0.685 -4.345 5.936 1.00 92.50 142 ALA A CA 1
ATOM 1050 C C . ALA A 1 142 ? -0.078 -4.808 7.272 1.00 92.50 142 ALA A C 1
ATOM 1052 O O . ALA A 1 142 ? 0.485 -5.902 7.340 1.00 92.50 142 ALA A O 1
ATOM 1053 N N . TYR A 1 143 ? -0.278 -4.049 8.359 1.00 92.81 143 TYR A N 1
ATOM 1054 C CA . TYR A 1 143 ? 0.187 -4.465 9.684 1.00 92.81 143 TYR A CA 1
ATOM 1055 C C . TYR A 1 143 ? -0.474 -5.756 10.151 1.00 92.81 143 TYR A C 1
ATOM 1057 O O . TYR A 1 143 ? 0.203 -6.591 10.735 1.00 92.81 143 TYR A O 1
ATOM 1065 N N . ARG A 1 144 ? -1.753 -5.993 9.841 1.00 92.12 144 ARG A N 1
ATOM 1066 C CA . ARG A 1 144 ? -2.414 -7.257 10.187 1.00 92.12 144 ARG A CA 1
ATOM 1067 C C . ARG A 1 144 ? -1.724 -8.456 9.532 1.00 92.12 144 ARG A C 1
ATOM 1069 O O . ARG A 1 144 ? -1.489 -9.450 10.217 1.00 92.12 144 ARG A O 1
ATOM 1076 N N . ARG A 1 145 ? -1.338 -8.357 8.253 1.00 90.38 145 ARG A N 1
ATOM 1077 C CA . ARG A 1 145 ? -0.540 -9.405 7.587 1.00 90.38 145 ARG A CA 1
ATOM 1078 C C . ARG A 1 145 ? 0.812 -9.600 8.273 1.00 90.38 145 ARG A C 1
ATOM 1080 O O . ARG A 1 145 ? 1.193 -10.736 8.523 1.00 90.38 145 ARG A O 1
ATOM 1087 N N . LEU A 1 146 ? 1.493 -8.516 8.642 1.00 88.81 146 LEU A N 1
ATOM 1088 C CA . LEU A 1 146 ? 2.768 -8.587 9.363 1.00 88.81 146 LEU A CA 1
ATOM 1089 C C . LEU A 1 146 ? 2.618 -9.213 10.759 1.00 88.81 146 LEU A C 1
ATOM 1091 O O . LEU A 1 146 ? 3.440 -10.041 11.133 1.00 88.81 146 LEU A O 1
ATOM 1095 N N . THR A 1 147 ? 1.530 -8.924 11.487 1.00 86.31 147 THR A N 1
ATOM 1096 C CA . THR A 1 147 ? 1.272 -9.505 12.821 1.00 86.31 147 THR A CA 1
ATOM 1097 C C . THR A 1 147 ? 1.099 -11.015 12.828 1.00 86.31 147 THR A C 1
ATOM 1099 O O . THR A 1 147 ? 1.285 -11.639 13.869 1.00 86.31 147 THR A O 1
ATOM 1102 N N . ALA A 1 148 ? 0.723 -11.606 11.690 1.00 80.56 148 ALA A N 1
ATOM 1103 C CA . ALA A 1 148 ? 0.650 -13.056 11.554 1.00 80.56 148 ALA A CA 1
ATOM 1104 C C . ALA A 1 148 ? 2.045 -13.706 11.560 1.00 80.56 148 ALA A C 1
ATOM 1106 O O . ALA A 1 148 ? 2.165 -14.878 11.906 1.00 80.56 148 ALA A O 1
ATOM 1107 N N . HIS A 1 149 ? 3.082 -12.948 11.193 1.00 74.94 149 HIS A N 1
ATOM 1108 C CA . HIS A 1 149 ? 4.471 -13.398 11.160 1.00 74.94 149 HIS A CA 1
ATOM 1109 C C . HIS A 1 149 ? 5.266 -12.931 12.384 1.00 74.94 149 HIS A C 1
ATOM 1111 O O . HIS A 1 149 ? 6.094 -13.684 12.888 1.00 74.94 149 HIS A O 1
ATOM 1117 N N . ASP A 1 150 ? 4.996 -11.719 12.874 1.00 84.00 150 ASP A N 1
ATOM 1118 C CA . ASP A 1 150 ? 5.682 -11.120 14.016 1.00 84.00 150 ASP A CA 1
ATOM 1119 C C . ASP A 1 150 ? 4.714 -10.287 14.874 1.00 84.00 150 ASP A C 1
ATOM 1121 O O . ASP A 1 150 ? 4.151 -9.277 14.444 1.00 84.00 150 ASP A O 1
ATOM 1125 N N . GLY A 1 151 ? 4.538 -10.699 16.132 1.00 85.56 151 GLY A N 1
ATOM 1126 C CA . GLY A 1 151 ? 3.670 -10.024 17.096 1.00 85.56 151 GLY A CA 1
ATOM 1127 C C . GLY A 1 151 ? 4.071 -8.575 17.407 1.00 85.56 151 GLY A C 1
ATOM 1128 O O . GLY A 1 151 ? 3.221 -7.817 17.881 1.00 85.56 151 GLY A O 1
ATOM 1129 N N . ALA A 1 152 ? 5.306 -8.161 17.098 1.00 89.50 152 ALA A N 1
ATOM 1130 C CA . ALA A 1 152 ? 5.796 -6.798 17.299 1.00 89.50 152 ALA A CA 1
ATOM 1131 C C . ALA A 1 152 ? 4.977 -5.740 16.538 1.00 89.50 152 ALA A C 1
ATOM 1133 O O . ALA A 1 152 ? 4.875 -4.598 16.985 1.00 89.50 152 ALA A O 1
ATOM 1134 N N . TYR A 1 153 ? 4.316 -6.114 15.437 1.00 90.12 153 TYR A N 1
ATOM 1135 C CA . TYR A 1 153 ? 3.484 -5.194 14.653 1.00 90.12 153 TYR A CA 1
ATOM 1136 C C . TYR A 1 153 ? 2.078 -4.967 15.239 1.00 90.12 153 TYR A C 1
ATOM 1138 O O . TYR A 1 153 ? 1.313 -4.156 14.708 1.00 90.12 153 TYR A O 1
ATOM 1146 N N . ARG A 1 154 ? 1.705 -5.649 16.335 1.00 90.50 154 ARG A N 1
ATOM 1147 C CA . ARG A 1 154 ? 0.352 -5.564 16.915 1.00 90.50 154 ARG A CA 1
ATOM 1148 C C . ARG A 1 154 ? -0.015 -4.149 17.374 1.00 90.50 154 ARG A C 1
ATOM 1150 O O . ARG A 1 154 ? -1.088 -3.693 16.980 1.00 90.50 154 ARG A O 1
ATOM 1157 N N . PRO A 1 155 ? 0.847 -3.412 18.099 1.00 93.62 155 PRO A N 1
ATOM 1158 C CA . PRO A 1 155 ? 0.539 -2.037 18.487 1.00 93.62 155 PRO A CA 1
ATOM 1159 C C . PRO A 1 155 ? 0.317 -1.114 17.280 1.00 93.62 155 PRO A C 1
ATOM 1161 O O . PRO A 1 155 ? -0.578 -0.271 17.299 1.00 93.62 155 PRO A O 1
ATOM 1164 N N . ALA A 1 156 ? 1.093 -1.294 16.204 1.00 92.31 156 ALA A N 1
ATOM 1165 C CA . ALA A 1 156 ? 0.969 -0.499 14.981 1.00 92.31 156 ALA A CA 1
ATOM 1166 C C . ALA A 1 156 ? -0.349 -0.773 14.235 1.00 92.31 156 ALA A C 1
ATOM 1168 O O . ALA A 1 156 ? -0.976 0.157 13.713 1.00 92.31 156 ALA A O 1
ATOM 1169 N N . TRP A 1 157 ? -0.790 -2.034 14.215 1.00 94.06 157 TRP A N 1
ATOM 1170 C CA . TRP A 1 157 ? -2.101 -2.419 13.697 1.00 94.06 157 TRP A CA 1
ATOM 1171 C C . TRP A 1 157 ? -3.241 -1.803 14.516 1.00 94.06 157 TRP A C 1
ATOM 1173 O O . TRP A 1 157 ? -4.121 -1.164 13.939 1.00 94.06 157 TRP A O 1
ATOM 1183 N N . GLU A 1 158 ? -3.209 -1.946 15.844 1.00 93.50 158 GLU A N 1
ATOM 1184 C CA . GLU A 1 158 ? -4.244 -1.408 16.735 1.00 93.50 158 GLU A CA 1
ATOM 1185 C C . GLU A 1 158 ? -4.359 0.113 16.623 1.00 93.50 158 GLU A C 1
ATOM 1187 O O . GLU A 1 158 ? -5.467 0.644 16.571 1.00 93.50 15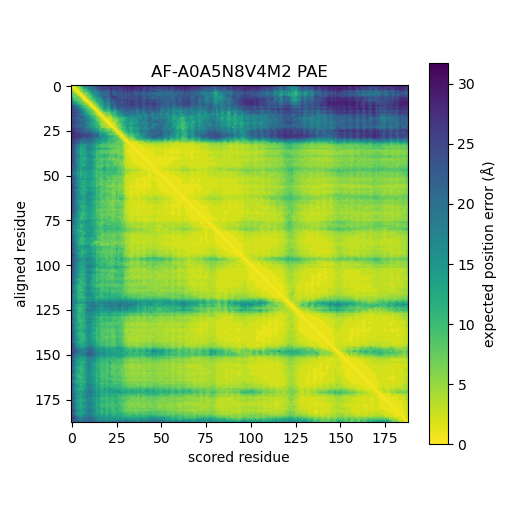8 GLU A O 1
ATOM 1192 N N . ASP A 1 159 ? -3.229 0.821 16.535 1.00 94.38 159 ASP A N 1
ATOM 1193 C CA . ASP A 1 159 ? -3.230 2.271 16.343 1.00 94.38 159 ASP A CA 1
ATOM 1194 C C . ASP A 1 159 ? -3.880 2.683 15.020 1.00 94.38 159 ASP A C 1
ATOM 1196 O O . ASP A 1 159 ? -4.765 3.541 14.995 1.00 94.38 159 ASP A O 1
ATOM 1200 N N . SER A 1 160 ? -3.516 2.001 13.932 1.00 93.00 160 SER A N 1
ATOM 1201 C CA . SER A 1 160 ? -4.095 2.254 12.609 1.00 93.00 160 SER A CA 1
ATOM 1202 C C . SER A 1 160 ? -5.604 1.975 12.590 1.00 93.00 160 SER A C 1
ATOM 1204 O O . SER A 1 160 ? -6.370 2.741 12.006 1.00 93.00 160 SER A O 1
ATOM 1206 N N . ALA A 1 161 ? -6.051 0.914 13.271 1.00 93.69 161 ALA A N 1
ATOM 1207 C CA . ALA A 1 161 ? -7.464 0.562 13.395 1.00 93.69 161 ALA A CA 1
ATOM 1208 C C . ALA A 1 161 ? -8.260 1.589 14.221 1.00 93.69 161 ALA A C 1
ATOM 1210 O O . ALA A 1 161 ? -9.369 1.961 13.831 1.00 93.69 161 ALA A O 1
ATOM 1211 N N . ARG A 1 162 ? -7.698 2.080 15.336 1.00 94.69 162 ARG A N 1
ATOM 1212 C CA . ARG A 1 162 ? -8.320 3.138 16.149 1.00 94.69 162 ARG A CA 1
ATOM 1213 C C . ARG A 1 162 ? -8.471 4.434 15.359 1.00 94.69 162 ARG A C 1
ATOM 1215 O O . ARG A 1 162 ? -9.561 4.999 15.334 1.00 94.69 162 ARG A O 1
ATOM 1222 N N . ARG A 1 163 ? -7.408 4.879 14.681 1.00 94.38 163 ARG A N 1
ATOM 1223 C CA . ARG A 1 163 ? -7.434 6.091 13.845 1.00 94.38 163 ARG A CA 1
ATOM 1224 C C . ARG A 1 163 ? -8.459 5.982 12.721 1.00 94.38 163 ARG A C 1
ATOM 1226 O O . ARG A 1 163 ? -9.238 6.909 12.526 1.00 94.38 163 ARG A O 1
ATOM 1233 N N . LEU A 1 164 ? -8.521 4.832 12.045 1.00 94.25 164 LEU A N 1
ATOM 1234 C CA . LEU A 1 164 ? -9.545 4.556 11.037 1.00 94.25 164 LEU A CA 1
ATOM 1235 C C . LEU A 1 164 ? -10.964 4.731 11.598 1.00 94.25 164 LEU A C 1
ATOM 1237 O O . LEU A 1 164 ? -11.796 5.340 10.934 1.00 94.25 164 LEU A O 1
ATOM 1241 N N . ALA A 1 165 ? -11.251 4.219 12.798 1.00 93.50 165 ALA A N 1
ATOM 1242 C CA . ALA A 1 165 ? -12.576 4.355 13.402 1.00 93.50 165 ALA A CA 1
ATOM 1243 C C . ALA A 1 165 ? -12.942 5.827 13.656 1.00 93.50 165 ALA A C 1
ATOM 1245 O O . ALA A 1 165 ? -14.016 6.264 13.248 1.00 93.50 165 ALA A O 1
ATOM 1246 N N . VAL A 1 166 ? -12.019 6.604 14.233 1.00 94.38 166 VAL A N 1
ATOM 1247 C CA . VAL A 1 166 ? -12.216 8.042 14.489 1.00 94.38 166 VAL A CA 1
ATOM 1248 C C . VAL A 1 166 ? -12.447 8.812 13.185 1.00 94.38 166 VAL A C 1
ATOM 1250 O O . VAL A 1 166 ? -13.385 9.599 13.087 1.00 94.38 166 VAL A O 1
ATOM 1253 N N . LEU A 1 167 ? -11.630 8.557 12.159 1.00 92.50 167 LEU A N 1
ATOM 1254 C CA . LEU A 1 167 ? -11.741 9.224 10.858 1.00 92.50 167 LEU A CA 1
ATOM 1255 C C . LEU A 1 167 ? -13.004 8.817 10.091 1.00 92.50 167 LEU A C 1
ATOM 1257 O O . LEU A 1 167 ? -13.603 9.623 9.379 1.00 92.50 167 LEU A O 1
ATOM 1261 N N . ALA A 1 168 ? -13.450 7.570 10.240 1.00 92.19 168 ALA A N 1
ATOM 1262 C CA . ALA A 1 168 ? -14.696 7.103 9.645 1.00 92.19 168 ALA A CA 1
ATOM 1263 C C . ALA A 1 168 ? -15.928 7.790 10.254 1.00 92.19 168 ALA A C 1
ATOM 1265 O O . ALA A 1 168 ? -16.899 8.048 9.541 1.00 92.19 168 ALA A O 1
ATOM 1266 N N . GLU A 1 169 ? -15.888 8.092 11.552 1.00 90.94 169 GLU A N 1
ATOM 1267 C CA . GLU A 1 169 ? -16.938 8.844 12.240 1.00 90.94 169 GLU A CA 1
ATOM 1268 C C . GLU A 1 169 ? -16.911 10.324 11.844 1.00 90.94 169 GLU A C 1
ATOM 1270 O O . GLU A 1 169 ? -17.942 10.861 11.437 1.00 90.94 169 GLU A O 1
ATOM 1275 N N . SER A 1 170 ? -15.738 10.965 11.881 1.00 88.88 170 SER A N 1
ATOM 1276 C CA . SER A 1 170 ? -15.605 12.399 11.591 1.00 88.88 170 SER A CA 1
ATOM 1277 C C . SER A 1 170 ? -15.835 12.755 10.120 1.00 88.88 170 SER A C 1
ATOM 1279 O O . SER A 1 170 ? -16.363 13.825 9.828 1.00 88.88 170 SER A O 1
ATOM 1281 N N . SER A 1 171 ? -15.494 11.863 9.183 1.00 88.19 171 SER A N 1
ATOM 1282 C CA . SER A 1 171 ? -15.701 12.093 7.744 1.00 88.19 171 SER A CA 1
ATOM 1283 C C . SER A 1 171 ? -17.154 11.926 7.286 1.00 88.19 171 SER A C 1
ATOM 1285 O O . SER A 1 171 ? -17.481 12.293 6.159 1.00 88.19 171 SER A O 1
ATOM 1287 N N . GLY A 1 172 ? -18.023 11.290 8.084 1.00 85.44 172 GLY A N 1
ATOM 1288 C CA . GLY A 1 172 ? -19.394 10.926 7.688 1.00 85.44 172 GLY A CA 1
ATOM 1289 C C . GLY A 1 172 ? -19.493 9.884 6.554 1.00 85.44 172 GLY A C 1
ATOM 1290 O O . GLY A 1 172 ? -20.588 9.393 6.247 1.00 85.44 172 GLY A O 1
ATOM 1291 N N . SER A 1 173 ? -18.364 9.482 5.960 1.00 90.81 173 SER A N 1
ATOM 1292 C CA . SER A 1 173 ? -18.293 8.614 4.786 1.00 90.81 173 SER A CA 1
ATOM 1293 C C . SER A 1 173 ? -18.816 7.208 5.090 1.00 90.81 173 SER A C 1
ATOM 1295 O O . SER A 1 173 ? -18.327 6.501 5.975 1.00 90.81 173 SER A O 1
ATOM 1297 N N . SER A 1 174 ? -19.827 6.770 4.333 1.00 90.88 174 SER A N 1
ATOM 1298 C CA . SER A 1 174 ? -20.368 5.406 4.424 1.00 90.88 174 SER A CA 1
ATOM 1299 C C . SER A 1 174 ? -19.313 4.357 4.069 1.00 90.88 174 SER A C 1
ATOM 1301 O O . SER A 1 174 ? -19.231 3.310 4.713 1.00 90.88 174 SER A O 1
ATOM 1303 N N . ARG A 1 175 ? -18.453 4.674 3.095 1.00 89.38 175 ARG A N 1
ATOM 1304 C CA . ARG A 1 175 ? -17.316 3.847 2.694 1.00 89.38 175 ARG A CA 1
ATOM 1305 C C . ARG A 1 175 ? -16.300 3.712 3.827 1.00 89.38 175 ARG A C 1
ATOM 1307 O O . ARG A 1 175 ? -15.943 2.586 4.164 1.00 89.38 175 ARG A O 1
ATOM 1314 N N . ALA A 1 176 ? -15.891 4.813 4.461 1.00 90.06 176 ALA A N 1
ATOM 1315 C CA . ALA A 1 176 ? -14.938 4.774 5.575 1.00 90.06 176 ALA A CA 1
ATOM 1316 C C . ALA A 1 176 ? -15.471 3.947 6.760 1.00 90.06 176 ALA A C 1
ATOM 1318 O O . ALA A 1 176 ? -14.754 3.112 7.314 1.00 90.06 176 ALA A O 1
ATOM 1319 N N . ARG A 1 177 ? -16.764 4.085 7.088 1.00 92.38 177 ARG A N 1
ATOM 1320 C CA . ARG A 1 177 ? -17.426 3.263 8.117 1.00 92.38 177 ARG A CA 1
ATOM 1321 C C . ARG A 1 177 ? -17.438 1.774 7.771 1.00 92.38 177 ARG A C 1
ATOM 1323 O O . ARG A 1 177 ? -17.176 0.945 8.642 1.00 92.38 177 ARG A O 1
ATOM 1330 N N . ALA A 1 178 ? -17.686 1.423 6.509 1.00 92.88 178 ALA A N 1
ATOM 1331 C CA . ALA A 1 178 ? -17.614 0.035 6.057 1.00 92.88 178 ALA A CA 1
ATOM 1332 C C . ALA A 1 178 ? -16.190 -0.540 6.185 1.00 92.88 178 ALA A C 1
ATOM 1334 O O . ALA A 1 178 ? -16.021 -1.680 6.620 1.00 92.88 178 ALA A O 1
ATOM 1335 N N . LEU A 1 179 ? -15.159 0.247 5.864 1.00 92.19 179 LEU A N 1
ATOM 1336 C CA . LEU A 1 179 ? -13.758 -0.149 6.041 1.00 92.19 179 LEU A CA 1
ATOM 1337 C C . LEU A 1 179 ? -13.401 -0.361 7.521 1.00 92.19 179 LEU A C 1
ATOM 1339 O O . LEU A 1 179 ? -12.798 -1.381 7.861 1.00 92.19 179 LEU A O 1
ATOM 1343 N N . ALA A 1 180 ? -13.832 0.539 8.408 1.00 91.69 180 ALA A N 1
ATOM 1344 C CA . ALA A 1 180 ? -13.641 0.401 9.853 1.00 91.69 180 ALA A CA 1
ATOM 1345 C C . ALA A 1 180 ? -14.306 -0.872 10.405 1.00 91.69 180 ALA A C 1
ATOM 1347 O O . ALA A 1 180 ? -13.694 -1.620 11.172 1.00 91.69 180 ALA A O 1
ATOM 1348 N N . ALA A 1 181 ? -15.531 -1.172 9.961 1.00 92.19 181 ALA A N 1
ATOM 1349 C CA . ALA A 1 181 ? -16.238 -2.392 10.342 1.00 92.19 181 ALA A CA 1
ATOM 1350 C C . ALA A 1 181 ? -15.491 -3.664 9.901 1.00 92.19 181 ALA A C 1
ATOM 1352 O O . ALA A 1 181 ? -15.408 -4.618 10.676 1.00 92.19 181 ALA A O 1
ATOM 1353 N N . ARG A 1 182 ? -14.893 -3.665 8.699 1.00 91.81 182 ARG A N 1
ATOM 1354 C CA . ARG A 1 182 ? -14.072 -4.784 8.202 1.00 91.81 182 ARG A CA 1
ATOM 1355 C C . ARG A 1 182 ? -12.836 -5.019 9.071 1.00 91.81 182 ARG A C 1
ATOM 1357 O O . ARG A 1 182 ? -12.596 -6.149 9.476 1.00 91.81 182 ARG A O 1
ATOM 1364 N N . VAL A 1 183 ? -12.090 -3.967 9.417 1.00 91.06 183 VAL A N 1
ATOM 1365 C CA . VAL A 1 183 ? -10.900 -4.099 10.285 1.00 91.06 183 VAL A CA 1
ATOM 1366 C C . VAL A 1 183 ? -11.279 -4.587 11.684 1.00 91.06 183 VAL A C 1
ATOM 1368 O O . VAL A 1 183 ? -10.575 -5.411 12.262 1.00 91.06 183 VAL A O 1
ATOM 1371 N N . LYS A 1 184 ? -12.419 -4.133 12.216 1.00 88.19 184 LYS A N 1
ATOM 1372 C CA . LYS A 1 184 ? -12.948 -4.609 13.500 1.00 88.19 184 LYS A CA 1
ATOM 1373 C C . LYS A 1 184 ? -13.351 -6.085 13.460 1.00 88.19 184 LYS A C 1
ATOM 1375 O O . LYS A 1 184 ? -13.218 -6.766 14.472 1.00 88.19 184 LYS A O 1
ATOM 1380 N N . ALA A 1 185 ? -13.851 -6.575 12.326 1.00 87.12 185 ALA A N 1
ATOM 1381 C CA . ALA A 1 185 ? -14.138 -7.995 12.142 1.00 87.12 185 ALA A CA 1
ATOM 1382 C C . ALA A 1 185 ? -12.846 -8.829 12.106 1.00 87.12 185 ALA A C 1
ATOM 1384 O O . ALA A 1 185 ? -12.785 -9.849 12.777 1.00 87.12 185 ALA A O 1
ATOM 1385 N N . ASP A 1 186 ? -11.796 -8.343 11.431 1.00 77.88 186 ASP A N 1
ATOM 1386 C CA . ASP A 1 186 ? -10.474 -8.999 11.356 1.00 77.88 186 ASP A CA 1
ATOM 1387 C C . ASP A 1 186 ? -9.734 -9.074 12.717 1.00 77.88 186 ASP A C 1
ATOM 1389 O O . ASP A 1 186 ? -8.713 -9.765 12.840 1.00 77.88 186 ASP A O 1
ATOM 1393 N N . ALA A 1 187 ? -10.208 -8.321 13.717 1.00 73.50 187 ALA A N 1
ATOM 1394 C CA . ALA A 1 187 ? -9.682 -8.271 15.082 1.00 73.50 187 ALA A CA 1
ATOM 1395 C C . ALA A 1 187 ? -10.273 -9.335 16.025 1.00 73.50 187 ALA A C 1
ATOM 1397 O O . ALA A 1 187 ? -9.732 -9.526 17.114 1.00 73.50 187 ALA A O 1
ATOM 1398 N N . ARG A 1 188 ? -11.395 -9.958 15.642 1.00 63.09 188 ARG A N 1
ATOM 1399 C CA . ARG A 1 188 ? -12.091 -10.999 16.412 1.00 63.09 188 ARG A CA 1
ATOM 1400 C C . ARG A 1 188 ? -11.578 -12.382 16.039 1.00 63.09 188 ARG A C 1
ATOM 1402 O O . ARG A 1 188 ? -11.560 -13.227 16.956 1.00 63.09 188 ARG A O 1
#

Sequence (188 aa):
MASTVIRRGAGETSSGPDTATIHRIGAGAESGEVHAAYHLGVLHWERDDHEAALGWWTRAAGAGHPDAVFRLCEVHLNVRGDLAECLRWASVALELKGVQPGRLEALAAGMRRIAEQLCDPEGAFEPDPAAAAEACFVAAKAYRRLTAHDGAYRPAWEDSARRLAVLAESSGSSRARALAARVKADAR